Protein AF-0000000067640499 (afdb_homodimer)

Secondary structure (DSSP, 8-state):
--HHHHHHHHHHHHHHHHHHHHHHHHHHHHHHHHHHHHHHHHHHHHHHHHHHHHHHHHHHHHHHHHHHHHHHHHHHHHHHS-----SSS-----S------SS-------------HHHHHHHHHHHHHHHHHHHHHHHHHHHHHHHHHHHHHHHHHHHHHHHH-/--HHHHHHHHHHHHHHHHHHHHHHHHHHHHHHHHHHHHHHHHHHHHHHHHHHHHHHHHHHHHHHHHHHHHHHHHHHHHHHS-----SSS-----S------SS-------------HHHHHHHHHHHHHHHHHHHHHHHHHHHHHHHHHHHHHHHHHHHHHHHH-

Structure (mmCIF, N/CA/C/O backbone):
data_AF-0000000067640499-model_v1
#
loop_
_entity.id
_entity.type
_entity.pdbx_description
1 polymer 'DUF3496 domain-containing protein'
#
loop_
_atom_site.group_PDB
_atom_site.id
_atom_site.type_symbol
_atom_site.label_atom_id
_atom_site.label_alt_id
_atom_site.label_comp_id
_atom_site.label_asym_id
_atom_site.label_entity_id
_atom_site.label_seq_id
_atom_site.pdbx_PDB_ins_code
_atom_site.Cartn_x
_atom_site.Cartn_y
_atom_site.Cartn_z
_atom_site.occupancy
_atom_site.B_iso_or_equiv
_atom_site.auth_seq_id
_atom_site.auth_comp_id
_atom_site.auth_asym_id
_atom_site.auth_atom_id
_atom_site.pdbx_PDB_model_num
ATOM 1 N N . MET A 1 1 ? -11.102 55.25 35.75 1 64.81 1 MET A N 1
ATOM 2 C CA . MET A 1 1 ? -9.875 54.781 35.156 1 64.81 1 MET A CA 1
ATOM 3 C C . MET A 1 1 ? -9.43 55.688 34 1 64.81 1 MET A C 1
ATOM 5 O O . MET A 1 1 ? -10.219 56.031 33.125 1 64.81 1 MET A O 1
ATOM 9 N N . THR A 1 2 ? -8.281 56.375 34.219 1 88.12 2 THR A N 1
ATOM 10 C CA . THR A 1 2 ? -7.797 57.344 33.219 1 88.12 2 THR A CA 1
ATOM 11 C C . THR A 1 2 ? -7.684 56.688 31.844 1 88.12 2 THR A C 1
ATOM 13 O O . THR A 1 2 ? -7.668 55.469 31.719 1 88.12 2 THR A O 1
ATOM 16 N N . SER A 1 3 ? -7.996 57.5 30.969 1 90.62 3 SER A N 1
ATOM 17 C CA . SER A 1 3 ? -7.859 57.062 29.578 1 90.62 3 SER A CA 1
ATOM 18 C C . SER A 1 3 ? -6.57 56.25 29.375 1 90.62 3 SER A C 1
ATOM 20 O O . SER A 1 3 ? -6.559 55.25 28.656 1 90.62 3 SER A O 1
ATOM 22 N N . LEU A 1 4 ? -5.539 56.656 30.047 1 90.19 4 LEU A N 1
ATOM 23 C CA . LEU A 1 4 ? -4.246 56 29.969 1 90.19 4 LEU A CA 1
ATOM 24 C C . LEU A 1 4 ? -4.316 54.594 30.562 1 90.19 4 LEU A C 1
ATOM 26 O O . LEU A 1 4 ? -3.77 53.656 30 1 90.19 4 LEU A O 1
ATOM 30 N N . ASN A 1 5 ? -4.969 54.469 31.672 1 91 5 ASN A N 1
ATOM 31 C CA . ASN A 1 5 ? -5.133 53.156 32.312 1 91 5 ASN A CA 1
ATOM 32 C C . ASN A 1 5 ? -5.953 52.219 31.453 1 91 5 ASN A C 1
ATOM 34 O O . ASN A 1 5 ? -5.652 51 31.375 1 91 5 ASN A O 1
ATOM 38 N N . LYS A 1 6 ? -6.949 52.719 30.859 1 94.12 6 LYS A N 1
ATOM 39 C CA . LYS A 1 6 ? -7.77 51.906 29.953 1 94.12 6 LYS A CA 1
ATOM 40 C C . LYS A 1 6 ? -6.945 51.375 28.797 1 94.12 6 LYS A C 1
ATOM 42 O O . LYS A 1 6 ? -7.062 50.188 28.438 1 94.12 6 LYS A O 1
ATOM 47 N N . LYS A 1 7 ? -6.055 52.094 28.219 1 93.5 7 LYS A N 1
ATOM 48 C CA . LYS A 1 7 ? -5.234 51.688 27.078 1 93.5 7 LYS A CA 1
ATOM 49 C C . LYS A 1 7 ? -4.18 50.688 27.516 1 93.5 7 LYS A C 1
ATOM 51 O O . LYS A 1 7 ? -3.838 49.781 26.75 1 93.5 7 LYS A O 1
ATOM 56 N N . LYS A 1 8 ? -3.738 50.812 28.719 1 93.38 8 LYS A N 1
ATOM 57 C CA . LYS A 1 8 ? -2.791 49.844 29.266 1 93.38 8 LYS A CA 1
ATOM 58 C C . LYS A 1 8 ? -3.424 48.469 29.391 1 93.38 8 LYS A C 1
ATOM 60 O O . LYS A 1 8 ? -2.787 47.469 29.078 1 93.38 8 LYS A O 1
ATOM 65 N N . VAL A 1 9 ? -4.609 48.406 29.797 1 95.25 9 VAL A N 1
ATOM 66 C CA . VAL A 1 9 ? -5.336 47.156 29.969 1 95.25 9 VAL A CA 1
ATOM 67 C C . VAL A 1 9 ? -5.613 46.531 28.609 1 95.25 9 VAL A C 1
ATOM 69 O O . VAL A 1 9 ? -5.438 45.312 28.422 1 95.25 9 VAL A O 1
ATOM 72 N N . GLU A 1 10 ? -6.02 47.375 27.703 1 95.56 10 GLU A N 1
ATOM 73 C CA . GLU A 1 10 ? -6.285 46.906 26.344 1 95.56 10 GLU A CA 1
ATOM 74 C C . GLU A 1 10 ? -5.027 46.312 25.703 1 95.56 10 GLU A C 1
ATOM 76 O O . GLU A 1 10 ? -5.098 45.312 25 1 95.56 10 GLU A O 1
ATOM 81 N N . LEU A 1 11 ? -3.957 46.969 25.891 1 96.38 11 LEU A N 1
ATOM 82 C CA . LEU A 1 11 ? -2.684 46.5 25.359 1 96.38 11 LEU A CA 1
ATOM 83 C C . LEU A 1 11 ? -2.316 45.125 25.922 1 96.38 11 LEU A C 1
ATOM 85 O O . LEU A 1 11 ? -1.912 44.25 25.188 1 96.38 11 LEU A O 1
ATOM 89 N N . LYS A 1 12 ? -2.438 45.062 27.234 1 95.69 12 LYS A N 1
ATOM 90 C CA . LYS A 1 12 ? -2.139 43.781 27.875 1 95.69 12 LYS A CA 1
ATOM 91 C C . LYS A 1 12 ? -3.016 42.656 27.312 1 95.69 12 LYS A C 1
ATOM 93 O O . LYS A 1 12 ? -2.543 41.531 27.094 1 95.69 12 LYS A O 1
ATOM 98 N N . ASP A 1 13 ? -4.25 42.969 27.141 1 96.12 13 ASP A N 1
ATOM 99 C CA . ASP A 1 13 ? -5.191 42 26.594 1 96.12 13 ASP A CA 1
ATOM 100 C C . ASP A 1 13 ? -4.77 41.562 25.188 1 96.12 13 ASP A C 1
ATOM 102 O O . ASP A 1 13 ? -4.789 40.375 24.875 1 96.12 13 ASP A O 1
ATOM 106 N N . ALA A 1 14 ? -4.395 42.5 24.375 1 95.94 14 ALA A N 1
ATOM 107 C CA . ALA A 1 14 ? -3.973 42.219 23 1 95.94 14 ALA A CA 1
ATOM 108 C C . ALA A 1 14 ? -2.709 41.344 22.984 1 95.94 14 ALA A C 1
ATOM 110 O O . ALA A 1 14 ? -2.586 40.438 22.172 1 95.94 14 ALA A O 1
ATOM 111 N N . GLU A 1 15 ? -1.867 41.656 23.891 1 95.75 15 GLU A N 1
ATOM 112 C CA . GLU A 1 15 ? -0.614 40.906 23.984 1 95.75 15 GLU A CA 1
ATOM 113 C C . GLU A 1 15 ? -0.857 39.469 24.453 1 95.75 15 GLU A C 1
ATOM 115 O O . GLU A 1 15 ? -0.192 38.562 23.984 1 95.75 15 GLU A O 1
ATOM 120 N N . CYS A 1 16 ? -1.799 39.281 25.297 1 95.31 16 CYS A N 1
ATOM 121 C CA . CYS A 1 16 ? -2.172 37.969 25.766 1 95.31 16 CYS A CA 1
ATOM 122 C C . CYS A 1 16 ? -2.779 37.125 24.641 1 95.31 16 CYS A C 1
ATOM 124 O O . CYS A 1 16 ? -2.404 35.969 24.438 1 95.31 16 CYS A O 1
ATOM 126 N N . LYS A 1 17 ? -3.641 37.812 23.969 1 95.44 17 LYS A N 1
ATOM 127 C CA . LYS A 1 17 ? -4.258 37.125 22.828 1 95.44 17 LYS A CA 1
ATOM 128 C C . LYS A 1 17 ? -3.203 36.688 21.812 1 95.44 17 LYS A C 1
ATOM 130 O O . LYS A 1 17 ? -3.275 35.562 21.281 1 95.44 17 LYS A O 1
ATOM 135 N N . PHE A 1 18 ? -2.271 37.5 21.531 1 96 18 PHE A N 1
ATOM 136 C CA . PHE A 1 18 ? -1.186 37.188 20.609 1 96 18 PHE A CA 1
ATOM 137 C C . PHE A 1 18 ? -0.366 36.031 21.125 1 96 18 PHE A C 1
ATOM 139 O O . PHE A 1 18 ? -0.058 35.094 20.375 1 96 18 PHE A O 1
ATOM 146 N N . SER A 1 19 ? -0.03 36.062 22.328 1 95.56 19 SER A N 1
ATOM 147 C CA . SER A 1 19 ? 0.779 35 22.938 1 95.56 19 SER A CA 1
ATOM 148 C C . SER A 1 19 ? 0.069 33.656 22.859 1 95.56 19 SER A C 1
ATOM 150 O O . SER A 1 19 ? 0.694 32.625 22.562 1 95.56 19 SER A O 1
ATOM 152 N N . GLU A 1 20 ? -1.187 33.656 23.172 1 95.5 20 GLU A N 1
ATOM 153 C CA . GLU A 1 20 ? -1.991 32.438 23.094 1 95.5 20 GLU A CA 1
ATOM 154 C C . GLU A 1 20 ? -2.02 31.891 21.672 1 95.5 20 GLU A C 1
ATOM 156 O O . GLU A 1 20 ? -1.843 30.688 21.453 1 95.5 20 GLU A O 1
ATOM 161 N N . MET A 1 21 ? -2.184 32.781 20.703 1 95.12 21 MET A N 1
ATOM 162 C CA . MET A 1 21 ? -2.248 32.375 19.297 1 95.12 21 MET A CA 1
ATOM 163 C C . MET A 1 21 ? -0.9 31.828 18.828 1 95.12 21 MET A C 1
ATOM 165 O O . MET A 1 21 ? -0.844 30.859 18.078 1 95.12 21 MET A O 1
ATOM 169 N N . LYS A 1 22 ? 0.076 32.469 19.312 1 95.56 22 LYS A N 1
ATOM 170 C CA . LYS A 1 22 ? 1.428 32.031 18.953 1 95.56 22 LYS A CA 1
ATOM 171 C C . LYS A 1 22 ? 1.701 30.609 19.453 1 95.56 22 LYS A C 1
ATOM 173 O O . LYS A 1 22 ? 2.287 29.797 18.734 1 95.56 22 LYS A O 1
ATOM 178 N N . THR A 1 23 ? 1.259 30.328 20.578 1 96.31 23 THR A N 1
ATOM 179 C CA . THR A 1 23 ? 1.409 28.984 21.156 1 96.31 23 THR A CA 1
ATOM 180 C C . THR A 1 23 ? 0.599 27.969 20.359 1 96.31 23 THR A C 1
ATOM 182 O O . THR A 1 23 ? 1.105 26.906 20.016 1 96.31 23 THR A O 1
ATOM 185 N N . ALA A 1 24 ? -0.599 28.297 20.062 1 96.25 24 ALA A N 1
ATOM 186 C CA . ALA A 1 24 ? -1.459 27.406 19.266 1 96.25 24 ALA A CA 1
ATOM 187 C C . ALA A 1 24 ? -0.87 27.156 17.891 1 96.25 24 ALA A C 1
ATOM 189 O O . ALA A 1 24 ? -0.906 26.031 17.391 1 96.25 24 ALA A O 1
ATOM 190 N N . TYR A 1 25 ? -0.357 28.234 17.328 1 96.81 25 TYR A N 1
ATOM 191 C CA . TYR A 1 25 ? 0.288 28.141 16.016 1 96.81 25 TYR A CA 1
ATOM 192 C C . TYR A 1 25 ? 1.444 27.156 16.047 1 96.81 25 TYR A C 1
ATOM 194 O O . TYR A 1 25 ? 1.572 26.312 15.156 1 96.81 25 TYR A O 1
ATOM 202 N N . LYS A 1 26 ? 2.221 27.219 17.016 1 96.62 26 LYS A N 1
ATOM 203 C CA . LYS A 1 26 ? 3.369 26.328 17.156 1 96.62 26 LYS A CA 1
ATOM 204 C C . LYS A 1 26 ? 2.922 24.875 17.297 1 96.62 26 LYS A C 1
ATOM 206 O O . LYS A 1 26 ? 3.527 23.969 16.719 1 96.62 26 LYS A O 1
ATOM 211 N N . GLU A 1 27 ? 1.939 24.641 18.016 1 96.12 27 GLU A N 1
ATOM 212 C CA . GLU A 1 27 ? 1.424 23.297 18.234 1 96.12 27 GLU A CA 1
ATOM 213 C C . GLU A 1 27 ? 0.88 22.688 16.938 1 96.12 27 GLU A C 1
ATOM 215 O O . GLU A 1 27 ? 1.222 21.562 16.578 1 96.12 27 GLU A O 1
ATOM 220 N N . VAL A 1 28 ? 0.111 23.516 16.281 1 97.06 28 VAL A N 1
ATOM 221 C CA . VAL A 1 28 ? -0.505 23.031 15.047 1 97.06 28 VAL A CA 1
ATOM 222 C C . VAL A 1 28 ? 0.566 22.828 13.977 1 97.06 28 VAL A C 1
ATOM 224 O O . VAL A 1 28 ? 0.492 21.891 13.188 1 97.06 28 VAL A O 1
ATOM 227 N N . THR A 1 29 ? 1.508 23.688 13.961 1 97.44 29 THR A N 1
ATOM 228 C CA . THR A 1 29 ? 2.602 23.562 13.008 1 97.44 29 THR A CA 1
ATOM 229 C C . THR A 1 29 ? 3.395 22.281 13.25 1 97.44 29 THR A C 1
ATOM 231 O O . THR A 1 29 ? 3.785 21.609 12.305 1 97.44 29 THR A O 1
ATOM 234 N N . THR A 1 30 ? 3.57 21.984 14.492 1 97.12 30 THR A N 1
ATOM 235 C CA . THR A 1 30 ? 4.266 20.75 14.844 1 97.12 30 THR A CA 1
ATOM 236 C C . THR A 1 30 ? 3.463 19.531 14.391 1 97.12 30 THR A C 1
ATOM 238 O O . THR A 1 30 ? 4.016 18.594 13.812 1 97.12 30 THR A O 1
ATOM 241 N N . GLU A 1 31 ? 2.234 19.531 14.648 1 96.62 31 GLU A N 1
ATOM 242 C CA . GLU A 1 31 ? 1.363 18.438 14.227 1 96.62 31 GLU A CA 1
ATOM 243 C C . GLU A 1 31 ? 1.363 18.281 12.711 1 96.62 31 GLU A C 1
ATOM 245 O O . GLU A 1 31 ? 1.395 17.156 12.195 1 96.62 31 GLU A O 1
ATOM 250 N N . LEU A 1 32 ? 1.328 19.375 12.062 1 97.62 32 LEU A N 1
ATOM 251 C CA . LEU A 1 32 ? 1.376 19.359 10.602 1 97.62 32 LEU A CA 1
ATOM 252 C C . LEU A 1 32 ? 2.648 18.688 10.109 1 97.62 32 LEU A C 1
ATOM 254 O O . LEU A 1 32 ? 2.598 17.844 9.211 1 97.62 32 LEU A O 1
ATOM 258 N N . GLU A 1 33 ? 3.713 19.016 10.672 1 97.5 33 GLU A N 1
ATOM 259 C CA . GLU A 1 33 ? 4.988 18.438 10.266 1 97.5 33 GLU A CA 1
ATOM 260 C C . GLU A 1 33 ? 4.996 16.922 10.484 1 97.5 33 GLU A C 1
ATOM 262 O O . GLU A 1 33 ? 5.57 16.172 9.688 1 97.5 33 GLU A O 1
ATOM 267 N N . GLU A 1 34 ? 4.359 16.484 11.5 1 97.44 34 GLU A N 1
ATOM 268 C CA . GLU A 1 34 ? 4.273 15.047 11.773 1 97.44 34 GLU A CA 1
ATOM 269 C C . GLU A 1 34 ? 3.469 14.328 10.695 1 97.44 34 GLU A C 1
ATOM 271 O O . GLU A 1 34 ? 3.871 13.258 10.227 1 97.44 34 GLU A O 1
ATOM 276 N N . TYR A 1 35 ? 2.445 14.945 10.328 1 97.56 35 TYR A N 1
ATOM 277 C CA . TYR A 1 35 ? 1.607 14.32 9.312 1 97.56 35 TYR A CA 1
ATOM 278 C C . TYR A 1 35 ? 2.26 14.414 7.938 1 97.56 35 TYR A C 1
ATOM 280 O O . TYR A 1 35 ? 2.105 13.508 7.113 1 97.56 35 TYR A O 1
ATOM 288 N N . LYS A 1 36 ? 2.98 15.5 7.723 1 97.12 36 LYS A N 1
ATOM 289 C CA . LYS A 1 36 ? 3.754 15.594 6.484 1 97.12 36 LYS A CA 1
ATOM 290 C C . LYS A 1 36 ? 4.773 14.461 6.391 1 97.12 36 LYS A C 1
ATOM 292 O O . LYS A 1 36 ? 4.926 13.844 5.336 1 97.12 36 LYS A O 1
ATOM 297 N N . GLU A 1 37 ? 5.371 14.25 7.477 1 97.62 37 GLU A N 1
ATOM 298 C CA . GLU A 1 37 ? 6.375 13.188 7.516 1 97.62 37 GLU A CA 1
ATOM 299 C C . GLU A 1 37 ? 5.734 11.812 7.328 1 97.62 37 GLU A C 1
ATOM 301 O O . GLU A 1 37 ? 6.25 10.984 6.578 1 97.62 37 GLU A O 1
ATOM 306 N N . ALA A 1 38 ? 4.668 11.648 8 1 97.62 38 ALA A N 1
ATOM 307 C CA . ALA A 1 38 ? 3.963 10.375 7.883 1 97.62 38 ALA A CA 1
ATOM 308 C C . ALA A 1 38 ? 3.52 10.125 6.441 1 97.62 38 ALA A C 1
ATOM 310 O O . ALA A 1 38 ? 3.668 9.023 5.922 1 97.62 38 ALA A O 1
ATOM 311 N N . PHE A 1 39 ? 3.047 11.148 5.879 1 97.94 39 PHE A N 1
ATOM 312 C CA . PHE A 1 39 ? 2.562 11 4.508 1 97.94 39 PHE A CA 1
ATOM 313 C C . PHE A 1 39 ? 3.725 10.789 3.545 1 97.94 39 PHE A C 1
ATOM 315 O O . PHE A 1 39 ? 3.609 10.023 2.584 1 97.94 39 PHE A O 1
ATOM 322 N N . ALA A 1 40 ? 4.789 11.391 3.762 1 97.88 40 ALA A N 1
ATOM 323 C CA . ALA A 1 40 ? 5.98 11.18 2.945 1 97.88 40 ALA A CA 1
ATOM 324 C C . ALA A 1 40 ? 6.457 9.727 3.031 1 97.88 40 ALA A C 1
ATOM 326 O O . ALA A 1 40 ? 6.867 9.141 2.025 1 97.88 40 ALA A O 1
ATOM 327 N N . ILE A 1 41 ? 6.406 9.195 4.211 1 98 41 ILE A N 1
ATOM 328 C CA . ILE A 1 41 ? 6.773 7.797 4.414 1 98 41 ILE A CA 1
ATOM 329 C C . ILE A 1 41 ? 5.824 6.895 3.631 1 98 41 ILE A C 1
ATOM 331 O O . ILE A 1 41 ? 6.262 5.957 2.959 1 98 41 ILE A O 1
ATOM 335 N N . ALA A 1 42 ? 4.59 7.199 3.723 1 98.06 42 ALA A N 1
ATOM 336 C CA . ALA A 1 42 ? 3.578 6.434 3 1 98.06 42 ALA A CA 1
ATOM 337 C C . ALA A 1 42 ? 3.822 6.488 1.494 1 98.06 42 ALA A C 1
ATOM 339 O O . ALA A 1 42 ? 3.748 5.465 0.81 1 98.06 42 ALA A O 1
ATOM 340 N N . LEU A 1 43 ? 4.195 7.609 0.974 1 97.75 43 LEU A N 1
ATOM 341 C CA . LEU A 1 43 ? 4.43 7.781 -0.456 1 97.75 43 LEU A CA 1
ATOM 342 C C . LEU A 1 43 ? 5.672 7.012 -0.898 1 97.75 43 LEU A C 1
ATOM 344 O O . LEU A 1 43 ? 5.688 6.422 -1.979 1 97.75 43 LEU A O 1
ATOM 348 N N . LYS A 1 44 ? 6.633 7.121 -0.049 1 98.19 44 LYS A N 1
ATOM 349 C CA . LYS A 1 44 ? 7.859 6.391 -0.36 1 98.19 44 LYS A CA 1
ATOM 350 C C . LYS A 1 44 ? 7.598 4.887 -0.452 1 98.19 44 LYS A C 1
ATOM 352 O O . LYS A 1 44 ? 8.078 4.223 -1.371 1 98.19 44 LYS A O 1
ATOM 357 N N . ALA A 1 45 ? 6.918 4.387 0.525 1 98.12 45 ALA A N 1
ATOM 358 C CA . ALA A 1 45 ? 6.559 2.971 0.509 1 98.12 45 ALA A CA 1
ATOM 359 C C . ALA A 1 45 ? 5.707 2.637 -0.712 1 98.12 45 ALA A C 1
ATOM 361 O O . ALA A 1 45 ? 5.91 1.604 -1.355 1 98.12 45 ALA A O 1
ATOM 362 N N . ASN A 1 46 ? 4.762 3.465 -0.997 1 97.81 46 ASN A N 1
ATOM 363 C CA . ASN A 1 46 ? 3.902 3.299 -2.164 1 97.81 46 ASN A CA 1
ATOM 364 C C . ASN A 1 46 ? 4.715 3.252 -3.455 1 97.81 46 ASN A C 1
ATOM 366 O O . ASN A 1 46 ? 4.434 2.441 -4.344 1 97.81 46 ASN A O 1
ATOM 370 N N . ASN A 1 47 ? 5.66 4.121 -3.574 1 97.88 47 ASN A N 1
ATOM 371 C CA . ASN A 1 47 ? 6.52 4.164 -4.754 1 97.88 47 ASN A CA 1
ATOM 372 C C . ASN A 1 47 ? 7.332 2.883 -4.902 1 97.88 47 ASN A C 1
ATOM 374 O O . ASN A 1 47 ? 7.559 2.412 -6.02 1 97.88 47 ASN A O 1
ATOM 378 N N . SER A 1 48 ? 7.738 2.381 -3.809 1 98.38 48 SER A N 1
ATOM 379 C CA . SER A 1 48 ? 8.477 1.124 -3.83 1 98.38 48 SER A CA 1
ATOM 380 C C . SER A 1 48 ? 7.625 -0.014 -4.375 1 98.38 48 SER A C 1
ATOM 382 O O . SER A 1 48 ? 8.078 -0.79 -5.219 1 98.38 48 SER A O 1
ATOM 384 N N . VAL A 1 49 ? 6.457 -0.042 -3.914 1 98.38 49 VAL A N 1
ATOM 385 C CA . VAL A 1 49 ? 5.535 -1.066 -4.387 1 98.38 49 VAL A CA 1
ATOM 386 C C . VAL A 1 49 ? 5.266 -0.874 -5.879 1 98.38 49 VAL A C 1
ATOM 388 O O . VAL A 1 49 ? 5.281 -1.837 -6.648 1 98.38 49 VAL A O 1
ATOM 391 N N . SER A 1 50 ? 5.051 0.33 -6.289 1 98.12 50 SER A N 1
ATOM 392 C CA . SER A 1 50 ? 4.789 0.646 -7.688 1 98.12 50 SER A CA 1
ATOM 393 C C . SER A 1 50 ? 5.941 0.201 -8.578 1 98.12 50 SER A C 1
ATOM 395 O O . SER A 1 50 ? 5.723 -0.391 -9.641 1 98.12 50 SER A O 1
ATOM 397 N N . LYS A 1 51 ? 7.105 0.48 -8.125 1 98.19 51 LYS A N 1
ATOM 398 C CA . LYS A 1 51 ? 8.289 0.079 -8.883 1 98.19 51 LYS A CA 1
ATOM 399 C C . LYS A 1 51 ? 8.391 -1.44 -8.984 1 98.19 51 LYS A C 1
ATOM 401 O O . LYS A 1 51 ? 8.688 -1.979 -10.047 1 98.19 51 LYS A O 1
ATOM 406 N N . THR A 1 52 ? 8.117 -2.076 -7.879 1 98 52 THR A N 1
ATOM 407 C CA . THR A 1 52 ? 8.172 -3.533 -7.855 1 98 52 THR A CA 1
ATOM 408 C C . THR A 1 52 ? 7.113 -4.129 -8.781 1 98 52 THR A C 1
ATOM 410 O O . THR A 1 52 ? 7.383 -5.094 -9.5 1 98 52 THR A O 1
ATOM 413 N N . LEU A 1 53 ? 5.91 -3.586 -8.75 1 97.75 53 LEU A N 1
ATOM 414 C CA . LEU A 1 53 ? 4.84 -4.012 -9.641 1 97.75 53 LEU A CA 1
ATOM 415 C C . LEU A 1 53 ? 5.262 -3.863 -11.102 1 97.75 53 LEU A C 1
ATOM 417 O O . LEU A 1 53 ? 5.117 -4.797 -11.891 1 97.75 53 LEU A O 1
ATOM 421 N N . THR A 1 54 ? 5.824 -2.703 -11.422 1 97.25 54 THR A N 1
ATOM 422 C CA . THR A 1 54 ? 6.234 -2.408 -12.789 1 97.25 54 THR A CA 1
ATOM 423 C C . THR A 1 54 ? 7.344 -3.355 -13.242 1 97.25 54 THR A C 1
ATOM 425 O O . THR A 1 54 ? 7.277 -3.924 -14.336 1 97.25 54 THR A O 1
ATOM 428 N N . LYS A 1 55 ? 8.336 -3.545 -12.445 1 97.19 55 LYS A N 1
ATOM 429 C CA . LYS A 1 55 ? 9.453 -4.434 -12.742 1 97.19 55 LYS A CA 1
ATOM 430 C C . LYS A 1 55 ? 8.984 -5.879 -12.906 1 97.19 55 LYS A C 1
ATOM 432 O O . LYS A 1 55 ? 9.383 -6.562 -13.852 1 97.19 55 LYS A O 1
ATOM 437 N N . SER A 1 56 ? 8.18 -6.258 -11.969 1 96.5 56 SER A N 1
ATOM 438 C CA . SER A 1 56 ? 7.676 -7.625 -12.008 1 96.5 56 SER A CA 1
ATOM 439 C C . SER A 1 56 ? 6.793 -7.855 -13.234 1 96.5 56 SER A C 1
ATOM 441 O O . SER A 1 56 ? 6.855 -8.922 -13.859 1 96.5 56 SER A O 1
ATOM 443 N N . ASN A 1 57 ? 6.008 -6.953 -13.562 1 94.25 57 ASN A N 1
ATOM 444 C CA . ASN A 1 57 ? 5.16 -7.055 -14.742 1 94.25 57 ASN A CA 1
ATOM 445 C C . ASN A 1 57 ? 5.984 -7.188 -16.016 1 94.25 57 ASN A C 1
ATOM 447 O O . ASN A 1 57 ? 5.641 -7.969 -16.906 1 94.25 57 ASN A O 1
ATOM 451 N N . LYS A 1 58 ? 7.039 -6.438 -16.156 1 96.31 58 LYS A N 1
ATOM 452 C CA . LYS A 1 58 ? 7.934 -6.535 -17.297 1 96.31 58 LYS A CA 1
ATOM 453 C C . LYS A 1 58 ? 8.586 -7.914 -17.375 1 96.31 58 LYS A C 1
ATOM 455 O O . LYS A 1 58 ? 8.664 -8.516 -18.453 1 96.31 58 LYS A O 1
ATOM 460 N N . LYS A 1 59 ? 9.016 -8.328 -16.234 1 96.12 59 LYS A N 1
ATOM 461 C CA . LYS A 1 59 ? 9.656 -9.641 -16.172 1 96.12 59 LYS A CA 1
ATOM 462 C C . LYS A 1 59 ? 8.664 -10.742 -16.531 1 96.12 59 LYS A C 1
ATOM 464 O O . LYS A 1 59 ? 9.008 -11.68 -17.25 1 96.12 59 LYS A O 1
ATOM 469 N N . ILE A 1 60 ? 7.488 -10.664 -16.078 1 95.75 60 ILE A N 1
ATOM 470 C CA . ILE A 1 60 ? 6.449 -11.648 -16.344 1 95.75 60 ILE A CA 1
ATOM 471 C C . ILE A 1 60 ? 6.125 -11.664 -17.844 1 95.75 60 ILE A C 1
ATOM 473 O O . ILE A 1 60 ? 5.926 -12.734 -18.422 1 95.75 60 ILE A O 1
ATOM 477 N N . ALA A 1 61 ? 6.066 -10.523 -18.469 1 95.12 61 ALA A N 1
ATOM 478 C CA . ALA A 1 61 ? 5.84 -10.438 -19.906 1 95.12 61 ALA A CA 1
ATOM 479 C C . ALA A 1 61 ? 6.941 -11.156 -20.688 1 95.12 61 ALA A C 1
ATOM 481 O O . ALA A 1 61 ? 6.664 -11.891 -21.625 1 95.12 61 ALA A O 1
ATOM 482 N N . MET A 1 62 ? 8.18 -10.938 -20.234 1 95.56 62 MET A N 1
ATOM 483 C CA . MET A 1 62 ? 9.312 -11.609 -20.859 1 95.56 62 MET A CA 1
ATOM 484 C C . MET A 1 62 ? 9.211 -13.117 -20.688 1 95.56 62 MET A C 1
ATOM 486 O O . MET A 1 62 ? 9.445 -13.875 -21.641 1 95.56 62 MET A O 1
ATOM 490 N N . ILE A 1 63 ? 8.875 -13.523 -19.547 1 94.75 63 ILE A N 1
ATOM 491 C CA . ILE A 1 63 ? 8.734 -14.945 -19.234 1 94.75 63 ILE A CA 1
ATOM 492 C C . ILE A 1 63 ? 7.648 -15.562 -20.125 1 94.75 63 ILE A C 1
ATOM 494 O O . ILE A 1 63 ? 7.836 -16.641 -20.688 1 94.75 63 ILE A O 1
ATOM 498 N N . ASN A 1 64 ? 6.57 -14.883 -20.203 1 92.38 64 ASN A N 1
ATOM 499 C CA . ASN A 1 64 ? 5.465 -15.375 -21.016 1 92.38 64 ASN A CA 1
ATOM 500 C C . ASN A 1 64 ? 5.859 -15.508 -22.484 1 92.38 64 ASN A C 1
ATOM 502 O O . ASN A 1 64 ? 5.465 -16.453 -23.156 1 92.38 64 ASN A O 1
ATOM 506 N N . THR A 1 65 ? 6.57 -14.633 -22.984 1 95.38 65 THR A N 1
ATOM 507 C CA . THR A 1 65 ? 7.066 -14.695 -24.359 1 95.38 65 THR A CA 1
ATOM 508 C C . THR A 1 65 ? 7.969 -15.914 -24.547 1 95.38 65 THR A C 1
ATOM 510 O O . THR A 1 65 ? 7.844 -16.641 -25.531 1 95.38 65 THR A O 1
ATOM 513 N N . LYS A 1 66 ? 8.844 -16.125 -23.594 1 92.75 66 LYS A N 1
ATOM 514 C CA . LYS A 1 66 ? 9.766 -17.25 -23.672 1 92.75 66 LYS A CA 1
ATOM 515 C C . LYS A 1 66 ? 9.016 -18.578 -23.578 1 92.75 66 LYS A C 1
ATOM 517 O O . LYS A 1 66 ? 9.359 -19.547 -24.25 1 92.75 66 LYS A O 1
ATOM 522 N N . LEU A 1 67 ? 8.047 -18.578 -22.703 1 92.19 67 LEU A N 1
ATOM 523 C CA . LEU A 1 67 ? 7.23 -19.781 -22.578 1 92.19 67 LEU A CA 1
ATOM 524 C C . LEU A 1 67 ? 6.504 -20.094 -23.875 1 92.19 67 LEU A C 1
ATOM 526 O O . LEU A 1 67 ? 6.422 -21.25 -24.297 1 92.19 67 LEU A O 1
ATOM 530 N N . LEU A 1 68 ? 5.988 -19.141 -24.578 1 91.94 68 LEU A N 1
ATOM 531 C CA . LEU A 1 68 ? 5.32 -19.297 -25.859 1 91.94 68 LEU A CA 1
ATOM 532 C C . LEU A 1 68 ? 6.289 -19.797 -26.922 1 91.94 68 LEU A C 1
ATOM 534 O O . LEU A 1 68 ? 5.945 -20.688 -27.703 1 91.94 68 LEU A O 1
ATOM 538 N N . MET A 1 69 ? 7.473 -19.312 -26.906 1 90.38 69 MET A N 1
ATOM 539 C CA . MET A 1 69 ? 8.492 -19.719 -27.859 1 90.38 69 MET A CA 1
ATOM 540 C C . MET A 1 69 ? 8.875 -21.188 -27.656 1 90.38 69 MET A C 1
ATOM 542 O O . MET A 1 69 ? 9.031 -21.938 -28.609 1 90.38 69 MET A O 1
ATOM 546 N N . GLU A 1 70 ? 9.023 -21.531 -26.375 1 86.75 70 GLU A N 1
ATOM 547 C CA . GLU A 1 70 ? 9.352 -22.922 -26.047 1 86.75 70 GLU A CA 1
ATOM 548 C C . GLU A 1 70 ? 8.258 -23.875 -26.5 1 86.75 70 GLU A C 1
ATOM 550 O O . GLU A 1 70 ? 8.539 -24.953 -27.016 1 86.75 70 GLU A O 1
ATOM 555 N N . ASN A 1 71 ? 7.062 -23.516 -26.297 1 85.75 71 ASN A N 1
ATOM 556 C CA . ASN A 1 71 ? 5.93 -24.344 -26.719 1 85.75 71 ASN A CA 1
ATOM 557 C C . ASN A 1 71 ? 5.871 -24.469 -28.234 1 85.75 71 ASN A C 1
ATOM 559 O O . ASN A 1 71 ? 5.582 -25.547 -28.766 1 85.75 71 ASN A O 1
ATOM 563 N N . GLU A 1 72 ? 6.102 -23.453 -28.938 1 86.5 72 GLU A N 1
ATOM 564 C CA . GLU A 1 72 ? 6.117 -23.484 -30.406 1 86.5 72 GLU A CA 1
ATOM 565 C C . GLU A 1 72 ? 7.227 -24.375 -30.922 1 86.5 72 GLU A C 1
ATOM 567 O O . GLU A 1 72 ? 7.047 -25.078 -31.922 1 86.5 72 GLU A O 1
ATOM 572 N N . GLN A 1 73 ? 8.305 -24.391 -30.344 1 84.38 73 GLN A N 1
ATOM 573 C CA . GLN A 1 73 ? 9.422 -25.234 -30.75 1 84.38 73 GLN A CA 1
ATOM 574 C C . GLN A 1 73 ? 9.102 -26.703 -30.562 1 84.38 73 GLN A C 1
ATOM 576 O O . GLN A 1 73 ? 9.438 -27.531 -31.422 1 84.38 73 GLN A O 1
ATOM 581 N N . VAL A 1 74 ? 8.492 -26.938 -29.344 1 79.25 74 VAL A N 1
ATOM 582 C CA . VAL A 1 74 ? 8.094 -28.312 -29.078 1 79.25 74 VAL A CA 1
ATOM 583 C C . VAL A 1 74 ? 7.098 -28.766 -30.141 1 79.25 74 VAL A C 1
ATOM 585 O O . VAL A 1 74 ? 7.207 -29.875 -30.672 1 79.25 74 VAL A O 1
ATOM 588 N N . LYS A 1 75 ? 6.145 -27.953 -30.484 1 82.44 75 LYS A N 1
ATOM 589 C CA . LYS A 1 75 ? 5.168 -28.266 -31.516 1 82.44 75 LYS A CA 1
ATOM 590 C C . LYS A 1 75 ? 5.848 -28.5 -32.875 1 82.44 75 LYS A C 1
ATOM 592 O O . LYS A 1 75 ? 5.516 -29.438 -33.594 1 82.44 75 LYS A O 1
ATOM 597 N N . TYR A 1 76 ? 6.688 -27.656 -33.219 1 80.5 76 TYR A N 1
ATOM 598 C CA . TYR A 1 76 ? 7.422 -27.766 -34.469 1 80.5 76 TYR A CA 1
ATOM 599 C C . TYR A 1 76 ? 8.18 -29.078 -34.531 1 80.5 76 TYR A C 1
ATOM 601 O O . TYR A 1 76 ? 8.117 -29.781 -35.562 1 80.5 76 TYR A O 1
ATOM 609 N N . PHE A 1 77 ? 8.789 -29.422 -33.406 1 80.31 77 PHE A N 1
ATOM 610 C CA . PHE A 1 77 ? 9.555 -30.672 -33.375 1 80.31 77 PHE A CA 1
ATOM 611 C C . PHE A 1 77 ? 8.641 -31.875 -33.562 1 80.31 77 PHE A C 1
ATOM 613 O O . PHE A 1 77 ? 8.961 -32.781 -34.312 1 80.31 77 PHE A O 1
ATOM 620 N N . LEU A 1 78 ? 7.543 -31.906 -32.844 1 76.94 78 LEU A N 1
ATOM 621 C CA . LEU A 1 78 ? 6.602 -33.031 -32.938 1 76.94 78 LEU A CA 1
ATOM 622 C C . LEU A 1 78 ? 6.047 -33.156 -34.375 1 76.94 78 LEU A C 1
ATOM 624 O O . LEU A 1 78 ? 5.816 -34.25 -34.844 1 76.94 78 LEU A O 1
ATOM 628 N N . SER A 1 79 ? 5.891 -32.094 -35.031 1 82.94 79 SER A N 1
ATOM 629 C CA . SER A 1 79 ? 5.344 -32.125 -36.375 1 82.94 79 SER A CA 1
ATOM 630 C C . SER A 1 79 ? 6.371 -32.656 -37.375 1 82.94 79 SER A C 1
ATOM 632 O O . SER A 1 79 ? 6.012 -33.125 -38.469 1 82.94 79 SER A O 1
ATOM 634 N N . THR A 1 80 ? 7.66 -32.625 -3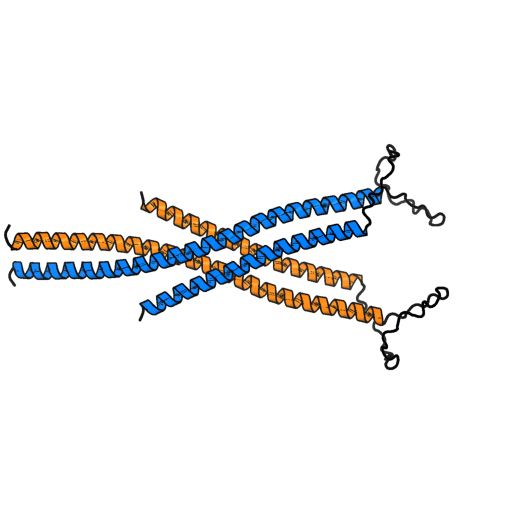7.094 1 76.38 80 THR A N 1
ATOM 635 C CA . THR A 1 80 ? 8.727 -33.062 -38 1 76.38 80 THR A CA 1
ATOM 636 C C . THR A 1 80 ? 9.07 -34.531 -37.75 1 76.38 80 THR A C 1
ATOM 638 O O . THR A 1 80 ? 9.852 -35.125 -38.5 1 76.38 80 THR A O 1
ATOM 641 N N . LEU A 1 81 ? 8.5 -35.156 -36.562 1 64.31 81 LEU A N 1
ATOM 642 C CA . LEU A 1 81 ? 8.742 -36.562 -36.281 1 64.31 81 LEU A CA 1
ATOM 643 C C . LEU A 1 81 ? 8.117 -37.438 -37.344 1 64.31 81 LEU A C 1
ATOM 645 O O . LEU A 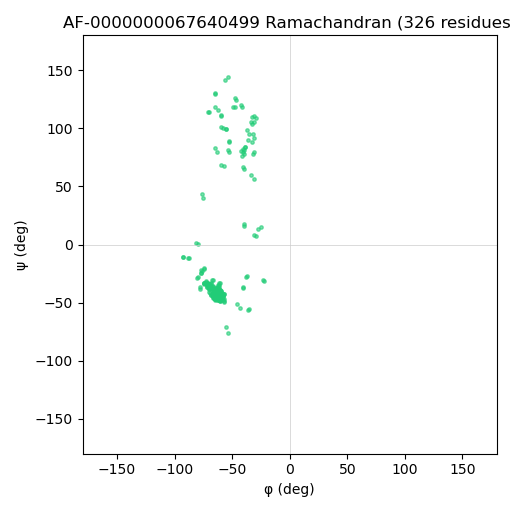1 81 ? 6.988 -37.188 -37.781 1 64.31 81 LEU A O 1
ATOM 649 N N . PRO A 1 82 ? 8.945 -38.375 -37.875 1 61.47 82 PRO A N 1
ATOM 650 C CA . PRO A 1 82 ? 8.406 -39.281 -38.875 1 61.47 82 PRO A CA 1
ATOM 651 C C . PRO A 1 82 ? 7.23 -40.125 -38.375 1 61.47 82 PRO A C 1
ATOM 653 O O . PRO A 1 82 ? 7.203 -40.5 -37.188 1 61.47 82 PRO A O 1
ATOM 656 N N . ILE A 1 83 ? 6.039 -39.969 -38.781 1 56.88 83 ILE A N 1
ATOM 657 C CA . ILE A 1 83 ? 4.906 -40.844 -38.5 1 56.88 83 ILE A CA 1
ATOM 658 C C . ILE A 1 83 ? 5.348 -42.312 -38.531 1 56.88 83 ILE A C 1
ATOM 660 O O . ILE A 1 83 ? 5.766 -42.781 -39.594 1 56.88 83 ILE A O 1
ATOM 664 N N . ARG A 1 84 ? 5.914 -42.875 -37.406 1 56.25 84 ARG A N 1
ATOM 665 C CA . ARG A 1 84 ? 6.242 -44.312 -37.406 1 56.25 84 ARG A CA 1
ATOM 666 C C . ARG A 1 84 ? 5.031 -45.156 -37.812 1 56.25 84 ARG A C 1
ATOM 668 O O . ARG A 1 84 ? 3.982 -45.062 -37.156 1 56.25 84 ARG A O 1
ATOM 675 N N . ARG A 1 85 ? 4.781 -45.438 -38.938 1 54.38 85 ARG A N 1
ATOM 676 C CA . ARG A 1 85 ? 3.82 -46.406 -39.5 1 54.38 85 ARG A CA 1
ATOM 677 C C . ARG A 1 85 ? 4.016 -47.781 -38.875 1 54.38 85 ARG A C 1
ATOM 679 O O . ARG A 1 85 ? 5.094 -48.375 -38.969 1 54.38 85 ARG A O 1
ATOM 686 N N . ASP A 1 86 ? 3.496 -48.031 -37.656 1 51.62 86 ASP A N 1
ATOM 687 C CA . ASP A 1 86 ? 3.447 -49.438 -37.312 1 51.62 86 ASP A CA 1
ATOM 688 C C . ASP A 1 86 ? 2.854 -50.25 -38.469 1 51.62 86 ASP A C 1
ATOM 690 O O . ASP A 1 86 ? 1.905 -49.844 -39.125 1 51.62 86 ASP A O 1
ATOM 694 N N . PRO A 1 87 ? 3.533 -51.312 -38.969 1 52.66 87 PRO A N 1
ATOM 695 C CA . PRO A 1 87 ? 2.957 -52.125 -40.031 1 52.66 87 PRO A CA 1
ATOM 696 C C . PRO A 1 87 ? 1.492 -52.5 -39.781 1 52.66 87 PRO A C 1
ATOM 698 O O . PRO A 1 87 ? 0.72 -52.656 -40.719 1 52.66 87 PRO A O 1
ATOM 701 N N . GLU A 1 88 ? 1.129 -53.062 -38.562 1 50.75 88 GLU A N 1
ATOM 702 C CA . GLU A 1 88 ? -0.16 -53.75 -38.406 1 50.75 88 GLU A CA 1
ATOM 703 C C . GLU A 1 88 ? -1.28 -52.719 -38.188 1 50.75 88 GLU A C 1
ATOM 705 O O . GLU A 1 88 ? -2.424 -53.094 -37.938 1 50.75 88 GLU A O 1
ATOM 710 N N . SER A 1 89 ? -0.999 -51.594 -37.625 1 49.69 89 SER A N 1
ATOM 711 C CA . SER A 1 89 ? -2.16 -50.812 -37.219 1 49.69 89 SER A CA 1
ATOM 712 C C . SER A 1 89 ? -2.891 -50.25 -38.438 1 49.69 89 SER A C 1
ATOM 714 O O . SER A 1 89 ? -2.262 -49.719 -39.344 1 49.69 89 SER A O 1
ATOM 716 N N . PRO A 1 90 ? -4.129 -50.688 -38.719 1 45.84 90 PRO A N 1
ATOM 717 C CA . PRO A 1 90 ? -4.906 -50.156 -39.812 1 45.84 90 PRO A CA 1
ATOM 718 C C . PRO A 1 90 ? -4.801 -48.625 -39.938 1 45.84 90 PRO A C 1
ATOM 720 O O . PRO A 1 90 ? -4.52 -47.969 -38.938 1 45.84 90 PRO A O 1
ATOM 723 N N . CYS A 1 91 ? -4.305 -48.094 -41 1 43.25 91 CYS A N 1
ATOM 724 C CA . CYS A 1 91 ? -4.262 -46.719 -41.469 1 43.25 91 CYS A CA 1
ATOM 725 C C . CYS A 1 91 ? -5.516 -45.938 -41.062 1 43.25 91 CYS A C 1
ATOM 727 O O . CYS A 1 91 ? -6.617 -46.25 -41.531 1 43.25 91 CYS A O 1
ATOM 729 N N . VAL A 1 92 ? -5.809 -45.812 -39.75 1 40.66 92 VAL A N 1
ATOM 730 C CA . VAL A 1 92 ? -6.902 -44.875 -39.562 1 40.66 92 VAL A CA 1
ATOM 731 C C . VAL A 1 92 ? -6.719 -43.688 -40.531 1 40.66 92 VAL A C 1
ATOM 733 O O . VAL A 1 92 ? -5.73 -42.969 -40.438 1 40.66 92 VAL A O 1
ATOM 736 N N . GLU A 1 93 ? -7.039 -43.844 -41.781 1 38.84 93 GLU A N 1
ATOM 737 C CA . GLU A 1 93 ? -7.121 -42.969 -42.938 1 38.84 93 GLU 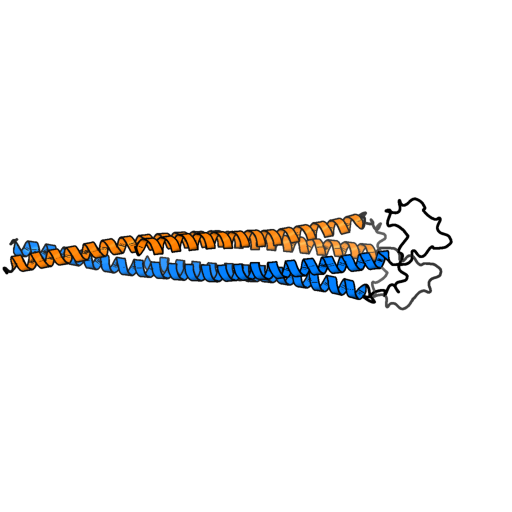A CA 1
ATOM 738 C C . GLU A 1 93 ? -7.621 -41.594 -42.562 1 38.84 93 GLU A C 1
ATOM 740 O O . GLU A 1 93 ? -7.152 -40.562 -43.125 1 38.84 93 GLU A O 1
ATOM 745 N N . ASN A 1 94 ? -8.805 -41.594 -41.938 1 36.28 94 ASN A N 1
ATOM 746 C CA . ASN A 1 94 ? -9.625 -40.406 -42.188 1 36.28 94 ASN A CA 1
ATOM 747 C C . ASN A 1 94 ? -9.18 -39.219 -41.344 1 36.28 94 ASN A C 1
ATOM 749 O O . ASN A 1 94 ? -10.016 -38.469 -40.844 1 36.28 94 ASN A O 1
ATOM 753 N N . LEU A 1 95 ? -8.188 -39.312 -40.531 1 38.31 95 LEU A N 1
ATOM 754 C CA . LEU A 1 95 ? -8.086 -38 -39.875 1 38.31 95 LEU A CA 1
ATOM 755 C C . LEU A 1 95 ? -7.879 -36.875 -40.906 1 38.31 95 LEU A C 1
ATOM 757 O O . LEU A 1 95 ? -7.039 -37 -41.812 1 38.31 95 LEU A O 1
ATOM 761 N N . PRO A 1 96 ? -8.883 -36.094 -41.312 1 38.25 96 PRO A N 1
ATOM 762 C CA . PRO A 1 96 ? -8.719 -34.969 -42.219 1 38.25 96 PRO A CA 1
ATOM 763 C C . PRO A 1 96 ? -7.367 -34.281 -42.062 1 38.25 96 PRO A C 1
ATOM 765 O O . PRO A 1 96 ? -6.98 -33.938 -40.938 1 38.25 96 PRO A O 1
ATOM 768 N N . CYS A 1 97 ? -6.355 -34.656 -42.906 1 37.03 97 CYS A N 1
ATOM 769 C CA . CYS A 1 97 ? -5.078 -33.969 -43.125 1 37.03 97 CYS A CA 1
ATOM 770 C C . CYS A 1 97 ? -5.254 -32.469 -43.219 1 37.03 97 CYS A C 1
ATOM 772 O O . CYS A 1 97 ? -6.062 -31.969 -44 1 37.03 97 CYS A O 1
ATOM 774 N N . ILE A 1 98 ? -5.375 -31.75 -42.188 1 35.53 98 ILE A N 1
ATOM 775 C CA . ILE A 1 98 ? -5.109 -30.344 -42.438 1 35.53 98 ILE A CA 1
ATOM 776 C C . ILE A 1 98 ? -4.102 -30.203 -43.594 1 35.53 98 ILE A C 1
ATOM 778 O O . ILE A 1 98 ? -3.104 -30.922 -43.625 1 35.53 98 ILE A O 1
ATOM 782 N N . GLY A 1 99 ? -4.52 -29.734 -44.812 1 36.09 99 GLY A N 1
ATOM 783 C CA . GLY A 1 99 ? -3.961 -29.391 -46.094 1 36.09 99 GLY A CA 1
ATOM 784 C C . GLY A 1 99 ? -2.518 -28.938 -46.031 1 36.09 99 GLY A C 1
ATOM 785 O O . GLY A 1 99 ? -2.199 -27.812 -46.438 1 36.09 99 GLY A O 1
ATOM 786 N N . LEU A 1 100 ? -1.779 -29.094 -45 1 35.44 100 LEU A N 1
ATOM 787 C CA . LEU A 1 100 ? -0.41 -28.656 -45.25 1 35.44 100 LEU A CA 1
ATOM 788 C C . LEU A 1 100 ? 0.164 -29.391 -46.469 1 35.44 100 LEU A C 1
ATOM 790 O O . LEU A 1 100 ? -0.003 -30.609 -46.594 1 35.44 100 LEU A O 1
ATOM 794 N N . ASN A 1 101 ? 0.149 -28.672 -47.688 1 36.78 101 ASN A N 1
ATOM 795 C CA . ASN A 1 101 ? 0.75 -29.047 -48.969 1 36.78 101 ASN A CA 1
ATOM 796 C C . ASN A 1 101 ? 2.031 -29.844 -48.781 1 36.78 101 ASN A C 1
ATOM 798 O O . ASN A 1 101 ? 2.877 -29.484 -47.938 1 36.78 101 ASN A O 1
ATOM 802 N N . ARG A 1 102 ? 2 -31.125 -48.969 1 40 102 ARG A N 1
ATOM 803 C CA . ARG A 1 102 ? 3.025 -32.156 -49.031 1 40 102 ARG A CA 1
ATOM 804 C C . ARG A 1 102 ? 4.277 -31.656 -49.719 1 40 102 ARG A C 1
ATOM 806 O O . ARG A 1 102 ? 5.266 -32.375 -49.844 1 40 102 ARG A O 1
ATOM 813 N N . LYS A 1 103 ? 4.094 -30.688 -50.594 1 40.22 103 LYS A N 1
ATOM 814 C CA . LYS A 1 103 ? 5.184 -30.516 -51.531 1 40.22 103 LYS A CA 1
ATOM 815 C C . LYS A 1 103 ? 6.52 -30.344 -50.844 1 40.22 103 LYS A C 1
ATOM 817 O O . LYS A 1 103 ? 7.523 -30.938 -51.219 1 40.22 103 LYS A O 1
ATOM 822 N N . TYR A 1 104 ? 6.805 -29.078 -50.25 1 34.47 104 TYR A N 1
ATOM 823 C CA . TYR A 1 104 ? 8.172 -28.656 -50 1 34.47 104 TYR A CA 1
ATOM 824 C C . TYR A 1 104 ? 8.758 -29.359 -48.781 1 34.47 104 TYR A C 1
ATOM 826 O O . TYR A 1 104 ? 8.617 -28.891 -47.656 1 34.47 104 TYR A O 1
ATOM 834 N N . ILE A 1 105 ? 8.523 -30.656 -48.656 1 37.25 105 ILE A N 1
ATOM 835 C CA . ILE A 1 105 ? 9.219 -31.312 -47.562 1 37.25 105 ILE A CA 1
ATOM 836 C C . ILE A 1 105 ? 10.727 -31.109 -47.688 1 37.25 105 ILE A C 1
ATOM 838 O O . ILE A 1 105 ? 11.352 -31.672 -48.594 1 37.25 105 ILE A O 1
ATOM 842 N N . PRO A 1 106 ? 11.297 -29.859 -47.531 1 38 106 PRO A N 1
ATOM 843 C CA . PRO A 1 106 ? 12.758 -29.828 -47.625 1 38 106 PRO A CA 1
ATOM 844 C C . PRO A 1 106 ? 13.43 -30.922 -46.781 1 38 106 PRO A C 1
ATOM 846 O O . PRO A 1 106 ? 12.875 -31.359 -45.781 1 38 106 PRO A O 1
ATOM 849 N N . GLN A 1 107 ? 14.164 -31.844 -47.375 1 41.31 107 GLN A N 1
ATOM 850 C CA . GLN A 1 107 ? 15.148 -32.781 -46.844 1 41.31 107 GLN A CA 1
ATOM 851 C C . GLN A 1 107 ? 16 -32.125 -45.781 1 41.31 107 GLN A C 1
ATOM 853 O O . GLN A 1 107 ? 17.156 -31.766 -46 1 41.31 107 GLN A O 1
ATOM 858 N N . MET A 1 108 ? 15.547 -31.031 -45.25 1 38.16 108 MET A N 1
ATOM 859 C CA . MET A 1 108 ? 16.516 -30.547 -44.281 1 38.16 108 MET A CA 1
ATOM 860 C C . MET A 1 108 ? 16.656 -31.531 -43.125 1 38.16 108 MET A C 1
ATOM 862 O O . MET A 1 108 ? 15.672 -32.125 -42.688 1 38.16 108 MET A O 1
ATOM 866 N N . PRO A 1 109 ? 17.891 -32.125 -42.906 1 42.56 109 PRO A N 1
ATOM 867 C CA . PRO A 1 109 ? 18.125 -32.906 -41.688 1 42.56 109 PRO A CA 1
ATOM 868 C C . PRO A 1 109 ? 17.406 -32.312 -40.469 1 42.56 109 PRO A C 1
ATOM 870 O O . PRO A 1 109 ? 17.469 -31.109 -40.219 1 42.56 109 PRO A O 1
ATOM 873 N N . VAL A 1 110 ? 16.266 -32.719 -40.281 1 42.84 110 VAL A N 1
ATOM 874 C CA . VAL A 1 110 ? 15.547 -32.344 -39.094 1 42.84 110 VAL A CA 1
ATOM 875 C C . VAL A 1 110 ? 16.5 -32.344 -37.875 1 42.84 110 VAL A C 1
ATOM 877 O O . VAL A 1 110 ? 16.984 -33.406 -37.469 1 42.84 110 VAL A O 1
ATOM 880 N N . ARG A 1 111 ? 17.406 -31.516 -37.875 1 39.25 111 ARG A N 1
ATOM 881 C CA . ARG A 1 111 ? 18.109 -31.422 -36.594 1 39.25 111 ARG A CA 1
ATOM 882 C C . ARG A 1 111 ? 17.141 -31.5 -35.406 1 39.25 111 ARG A C 1
ATOM 884 O O . ARG A 1 111 ? 16.203 -30.703 -35.312 1 39.25 111 ARG A O 1
ATOM 891 N N . ILE A 1 112 ? 16.703 -32.656 -35.031 1 42.12 112 ILE A N 1
ATOM 892 C CA . ILE A 1 112 ? 16.062 -32.906 -33.719 1 42.12 112 ILE A CA 1
ATOM 893 C C . ILE A 1 112 ? 16.672 -31.953 -32.688 1 42.12 112 ILE A C 1
ATOM 895 O O . ILE A 1 112 ? 17.875 -31.984 -32.438 1 42.12 112 ILE A O 1
ATOM 899 N N . PRO A 1 113 ? 16.281 -30.75 -32.625 1 46.22 113 PRO A N 1
ATOM 900 C CA . PRO A 1 113 ? 16.938 -30.109 -31.469 1 46.22 113 PRO A CA 1
ATOM 901 C C . PRO A 1 113 ? 17.094 -31.047 -30.281 1 46.22 113 PRO A C 1
ATOM 903 O O . PRO A 1 113 ? 16.219 -31.859 -30.016 1 46.22 113 PRO A O 1
ATOM 906 N N . THR A 1 114 ? 18.219 -31.625 -30.109 1 43.84 114 THR A N 1
ATOM 907 C CA . THR A 1 114 ? 18.609 -32.344 -28.891 1 43.84 114 THR A CA 1
ATOM 908 C C . THR A 1 114 ? 17.938 -31.703 -27.672 1 43.84 114 THR A C 1
ATOM 910 O O . THR A 1 114 ? 18.578 -31 -26.891 1 43.84 114 THR A O 1
ATOM 913 N N . SER A 1 115 ? 17 -30.75 -27.828 1 50.5 115 SER A N 1
ATOM 914 C CA . SER A 1 115 ? 16.484 -30.453 -26.5 1 50.5 115 SER A CA 1
ATOM 915 C C . SER A 1 115 ? 15.773 -31.656 -25.906 1 50.5 115 SER A C 1
ATOM 917 O O . SER A 1 115 ? 14.773 -32.125 -26.453 1 50.5 115 SER A O 1
ATOM 919 N N . ASN A 1 116 ? 16.406 -32.594 -25.312 1 54.88 116 ASN A N 1
ATOM 920 C CA . ASN A 1 116 ? 15.859 -33.656 -24.5 1 54.88 116 ASN A CA 1
ATOM 921 C C . ASN A 1 116 ? 14.617 -33.219 -23.734 1 54.88 116 ASN A C 1
ATOM 923 O O . ASN A 1 116 ? 14.617 -32.156 -23.125 1 54.88 116 ASN A O 1
ATOM 927 N N . PRO A 1 117 ? 13.414 -33.719 -24.109 1 58.88 117 PRO A N 1
ATOM 928 C CA . PRO A 1 117 ? 12.219 -33.438 -23.312 1 58.88 117 PRO A CA 1
ATOM 929 C C . PRO A 1 117 ? 12.547 -33.062 -21.875 1 58.88 117 PRO A C 1
ATOM 931 O O . PRO A 1 117 ? 11.859 -32.219 -21.281 1 58.88 117 PRO A O 1
ATOM 934 N N . GLN A 1 118 ? 13.602 -33.625 -21.438 1 61.69 118 GLN A N 1
ATOM 935 C CA . GLN A 1 118 ? 14.016 -33.312 -20.078 1 61.69 118 GLN A CA 1
ATOM 936 C C . GLN A 1 118 ? 14.469 -31.859 -19.953 1 61.69 118 GLN A C 1
ATOM 938 O O . GLN A 1 118 ? 14.188 -31.203 -18.953 1 61.69 118 GLN A O 1
ATOM 943 N N . THR A 1 119 ? 15.008 -31.422 -21.125 1 69.38 119 THR A N 1
ATOM 944 C CA . THR A 1 119 ? 15.516 -30.047 -21.109 1 69.38 119 THR A CA 1
ATOM 945 C C . THR A 1 119 ? 14.367 -29.047 -21.219 1 69.38 119 THR A C 1
ATOM 947 O O . THR A 1 119 ? 14.367 -28.031 -20.516 1 69.38 119 THR A O 1
ATOM 950 N N . SER A 1 120 ? 13.305 -29.406 -22.047 1 74.12 120 SER A N 1
ATOM 951 C CA . SER A 1 120 ? 12.156 -28.516 -22.203 1 74.12 120 SER A CA 1
ATOM 952 C C . SER A 1 120 ? 11.359 -28.391 -20.922 1 74.12 120 SER A C 1
ATOM 954 O O . SER A 1 120 ? 10.945 -27.281 -20.547 1 74.12 120 SER A O 1
ATOM 956 N N . ASN A 1 121 ? 11.305 -29.5 -20.266 1 77.81 121 ASN A N 1
ATOM 957 C CA . ASN A 1 121 ? 10.586 -29.484 -19 1 77.81 121 ASN A CA 1
ATOM 958 C C . ASN A 1 121 ? 11.344 -28.688 -17.938 1 77.81 121 ASN A C 1
ATOM 960 O O . ASN A 1 121 ? 10.734 -27.984 -17.141 1 77.81 121 ASN A O 1
ATOM 964 N N . ASN A 1 122 ? 12.547 -28.875 -18.062 1 82.38 122 ASN A N 1
ATOM 965 C CA . ASN A 1 122 ? 13.391 -28.125 -17.141 1 82.38 122 ASN A CA 1
ATOM 966 C C . ASN A 1 122 ? 13.297 -26.625 -17.391 1 82.38 122 ASN A C 1
ATOM 968 O O . ASN A 1 122 ? 13.242 -25.828 -16.453 1 82.38 122 ASN A O 1
ATOM 972 N N . CYS A 1 123 ? 13.305 -26.359 -18.719 1 82.75 123 CYS A N 1
ATOM 973 C CA . CYS A 1 123 ? 13.18 -24.953 -19.078 1 82.75 123 CYS A CA 1
ATOM 974 C C . CYS A 1 123 ? 11.844 -24.391 -18.609 1 82.75 123 CYS A C 1
ATOM 976 O O . CYS A 1 123 ? 11.797 -23.312 -18.016 1 82.75 123 CYS A O 1
ATOM 978 N N . LYS A 1 124 ? 10.805 -25.078 -18.875 1 85 124 LYS A N 1
ATOM 979 C CA . LYS A 1 124 ? 9.477 -24.625 -18.469 1 85 124 LYS A CA 1
ATOM 980 C C . LYS A 1 124 ? 9.391 -24.5 -16.938 1 85 124 LYS A C 1
ATOM 982 O O . LYS A 1 124 ? 8.805 -23.547 -16.422 1 85 124 LYS A O 1
ATOM 987 N N . ASN A 1 125 ? 9.953 -25.422 -16.281 1 88.06 125 ASN A N 1
ATOM 988 C CA . ASN A 1 125 ? 9.961 -25.359 -14.82 1 88.06 125 ASN A CA 1
ATOM 989 C C . ASN A 1 125 ? 10.703 -24.125 -14.312 1 88.06 125 ASN A C 1
ATOM 991 O O . ASN A 1 125 ? 10.242 -23.469 -13.383 1 88.06 125 ASN A O 1
ATOM 995 N N . TYR A 1 126 ? 11.781 -23.953 -14.898 1 91.31 126 TYR A N 1
ATOM 996 C CA . TYR A 1 126 ? 12.562 -22.766 -14.531 1 91.31 126 TYR A CA 1
ATOM 997 C C . TYR A 1 126 ? 11.758 -21.5 -14.734 1 91.31 126 TYR A C 1
ATOM 999 O O . TYR A 1 126 ? 11.734 -20.625 -13.867 1 91.31 126 TYR A O 1
ATOM 1007 N N . LEU A 1 127 ? 11.125 -21.266 -15.828 1 91.62 127 LEU A N 1
ATOM 1008 C CA . LEU A 1 127 ? 10.344 -20.078 -16.156 1 91.62 127 LEU A CA 1
ATOM 1009 C C . LEU A 1 127 ? 9.164 -19.922 -15.195 1 91.62 127 LEU A C 1
ATOM 1011 O O . LEU A 1 127 ? 8.836 -18.812 -14.773 1 91.62 127 LEU A O 1
ATOM 1015 N N . THR A 1 128 ? 8.57 -21.031 -14.867 1 90.88 128 THR A N 1
ATOM 1016 C CA . THR A 1 128 ? 7.477 -21 -13.906 1 90.88 128 THR A CA 1
ATOM 1017 C C . THR A 1 128 ? 7.977 -20.547 -12.539 1 90.88 128 THR A C 1
ATOM 1019 O O . THR A 1 128 ? 7.301 -19.766 -11.852 1 90.88 128 THR A O 1
ATOM 1022 N N . GLU A 1 129 ? 9.117 -21.078 -12.203 1 92 129 GLU A N 1
ATOM 1023 C CA . GLU A 1 129 ? 9.703 -20.656 -10.93 1 92 129 GLU A CA 1
ATOM 1024 C C . GLU A 1 129 ? 10.008 -19.172 -10.93 1 92 129 GLU A C 1
ATOM 1026 O O . GLU A 1 129 ? 9.82 -18.484 -9.922 1 92 129 GLU A O 1
ATOM 1031 N N . MET A 1 130 ? 10.477 -18.656 -11.977 1 93.5 130 MET A N 1
ATOM 1032 C CA . MET A 1 130 ? 10.773 -17.234 -12.102 1 93.5 130 MET A CA 1
ATOM 1033 C C . MET A 1 130 ? 9.5 -16.391 -11.961 1 93.5 130 MET A C 1
ATOM 1035 O O . MET A 1 130 ? 9.516 -15.328 -11.352 1 93.5 130 MET A O 1
ATOM 1039 N N . GLU A 1 131 ? 8.461 -16.859 -12.562 1 94.06 131 GLU A N 1
ATOM 1040 C CA . GLU A 1 131 ? 7.191 -16.156 -12.445 1 94.06 131 GLU A CA 1
ATOM 1041 C C . GLU A 1 131 ? 6.719 -16.109 -10.992 1 94.06 131 GLU A C 1
ATOM 1043 O O . GLU A 1 131 ? 6.246 -15.07 -10.531 1 94.06 131 GLU A O 1
ATOM 1048 N N . LEU A 1 132 ? 6.879 -17.203 -10.344 1 93 132 LEU A N 1
ATOM 1049 C CA . LEU A 1 132 ? 6.512 -17.281 -8.93 1 93 132 LEU A CA 1
ATOM 1050 C C . LEU A 1 132 ? 7.332 -16.297 -8.102 1 93 132 LEU A C 1
ATOM 1052 O O . LEU A 1 132 ? 6.809 -15.664 -7.191 1 93 132 LEU A O 1
ATOM 1056 N N . ASP A 1 133 ? 8.555 -16.25 -8.461 1 95.25 133 ASP A N 1
ATOM 1057 C CA . ASP A 1 133 ? 9.438 -15.32 -7.758 1 95.25 133 ASP A CA 1
ATOM 1058 C C . ASP A 1 133 ? 8.953 -13.875 -7.918 1 95.25 133 ASP A C 1
ATOM 1060 O O . ASP A 1 133 ? 9.023 -13.086 -6.973 1 95.25 133 ASP A O 1
ATOM 1064 N N . CYS A 1 134 ? 8.492 -13.523 -9.055 1 95.31 134 CYS A N 1
ATOM 1065 C CA . CYS A 1 134 ? 7.969 -12.188 -9.305 1 95.31 134 CYS A CA 1
ATOM 1066 C C . CYS A 1 134 ? 6.762 -11.906 -8.414 1 95.31 134 CYS A C 1
ATOM 1068 O O . CYS A 1 134 ? 6.684 -10.844 -7.793 1 95.31 134 CYS A O 1
ATOM 1070 N N . VAL A 1 135 ? 5.91 -12.812 -8.367 1 94.31 135 VAL A N 1
ATOM 1071 C CA . VAL A 1 135 ? 4.707 -12.672 -7.551 1 94.31 135 VAL A CA 1
ATOM 1072 C C . VAL A 1 135 ? 5.09 -12.531 -6.078 1 94.31 135 VAL A C 1
ATOM 1074 O O . VAL A 1 135 ? 4.551 -11.68 -5.367 1 94.31 135 VAL A O 1
ATOM 1077 N N . GLU A 1 136 ? 6.012 -13.336 -5.656 1 95.62 136 GLU A N 1
ATOM 1078 C CA . GLU A 1 136 ? 6.457 -13.305 -4.266 1 95.62 136 GLU A CA 1
ATOM 1079 C C . GLU A 1 136 ? 7.066 -11.953 -3.91 1 95.62 136 GLU A C 1
ATOM 1081 O O . GLU A 1 136 ? 6.875 -11.453 -2.801 1 95.62 136 GLU A O 1
ATOM 1086 N N . GLN A 1 137 ? 7.727 -11.398 -4.809 1 96.75 137 GLN A N 1
ATOM 1087 C CA . GLN A 1 137 ? 8.32 -10.086 -4.574 1 96.75 137 GLN A CA 1
ATOM 1088 C C . GLN A 1 137 ? 7.242 -9.023 -4.352 1 96.75 137 GLN A C 1
ATOM 1090 O O . GLN A 1 137 ? 7.375 -8.172 -3.473 1 96.75 137 GLN A O 1
ATOM 1095 N N . ILE A 1 138 ? 6.277 -9.125 -5.16 1 97.19 138 ILE A N 1
ATOM 1096 C CA . ILE A 1 138 ? 5.188 -8.164 -5.031 1 97.19 138 ILE A CA 1
ATOM 1097 C C . ILE A 1 138 ? 4.52 -8.32 -3.666 1 97.19 138 ILE A C 1
ATOM 1099 O O . ILE A 1 138 ? 4.285 -7.332 -2.967 1 97.19 138 ILE A O 1
ATOM 1103 N N . ILE A 1 139 ? 4.289 -9.547 -3.277 1 96.88 139 ILE A N 1
ATOM 1104 C CA . ILE A 1 139 ? 3.605 -9.82 -2.02 1 96.88 139 ILE A CA 1
ATOM 1105 C C . ILE A 1 139 ? 4.473 -9.367 -0.849 1 96.88 139 ILE A C 1
ATOM 1107 O O . ILE A 1 139 ? 3.977 -8.758 0.097 1 96.88 139 ILE A O 1
ATOM 1111 N N . ARG A 1 140 ? 5.73 -9.633 -0.957 1 96.94 140 ARG A N 1
ATOM 1112 C CA . ARG A 1 140 ? 6.656 -9.227 0.095 1 96.94 140 ARG A CA 1
ATOM 1113 C C . ARG A 1 140 ? 6.672 -7.711 0.252 1 96.94 140 ARG A C 1
ATOM 1115 O O . ARG A 1 140 ? 6.609 -7.195 1.37 1 96.94 140 ARG A O 1
ATOM 1122 N N . GLU A 1 141 ? 6.781 -7.066 -0.861 1 97.62 141 GLU A N 1
ATOM 1123 C CA . GLU A 1 141 ? 6.793 -5.609 -0.828 1 97.62 141 GLU A CA 1
ATOM 1124 C C . GLU A 1 141 ? 5.48 -5.055 -0.279 1 97.62 141 GLU A C 1
ATOM 1126 O O . GLU A 1 141 ? 5.48 -4.066 0.458 1 97.62 141 GLU A O 1
ATOM 1131 N N . THR A 1 142 ? 4.426 -5.676 -0.627 1 98.06 142 THR A N 1
ATOM 1132 C CA . THR A 1 142 ? 3.109 -5.27 -0.152 1 98.06 142 THR A CA 1
ATOM 1133 C C . THR A 1 142 ? 3.002 -5.445 1.359 1 98.06 142 THR A C 1
ATOM 1135 O O . THR A 1 142 ? 2.533 -4.551 2.064 1 98.06 142 THR A O 1
ATOM 1138 N N . LYS A 1 143 ? 3.477 -6.562 1.865 1 97.31 143 LYS A N 1
ATOM 1139 C CA . LYS A 1 143 ? 3.467 -6.816 3.303 1 97.31 143 LYS A CA 1
ATOM 1140 C C . LYS A 1 143 ? 4.324 -5.797 4.047 1 97.31 143 LYS A C 1
ATOM 1142 O O . LYS A 1 143 ? 3.949 -5.332 5.125 1 97.31 143 LYS A O 1
ATOM 1147 N N . ARG A 1 144 ? 5.422 -5.473 3.492 1 97.75 144 ARG A N 1
ATOM 1148 C CA . ARG A 1 144 ? 6.305 -4.473 4.082 1 97.75 144 ARG A CA 1
ATOM 1149 C C . ARG A 1 144 ? 5.617 -3.117 4.168 1 97.75 144 ARG A C 1
ATOM 1151 O O . ARG A 1 144 ? 5.703 -2.434 5.188 1 97.75 144 ARG A O 1
ATOM 1158 N N . THR A 1 145 ? 4.961 -2.799 3.115 1 98.06 145 THR A N 1
ATOM 1159 C CA . THR A 1 145 ? 4.266 -1.519 3.072 1 98.06 145 THR A CA 1
ATOM 1160 C C . THR A 1 145 ? 3.164 -1.467 4.129 1 98.06 145 THR A C 1
ATOM 1162 O O . THR A 1 145 ? 3.002 -0.455 4.812 1 98.06 145 THR A O 1
ATOM 1165 N N . VAL A 1 146 ? 2.408 -2.506 4.289 1 97.94 146 VAL A N 1
ATOM 1166 C CA . VAL A 1 146 ? 1.356 -2.578 5.297 1 97.94 146 VAL A CA 1
ATOM 1167 C C . VAL A 1 146 ? 1.959 -2.377 6.688 1 97.94 146 VAL A C 1
ATOM 1169 O O . VAL A 1 146 ? 1.442 -1.593 7.484 1 97.94 146 VAL A O 1
ATOM 1172 N N . ALA A 1 147 ? 3.053 -2.994 6.926 1 98 147 ALA A N 1
ATOM 1173 C CA . ALA A 1 147 ? 3.703 -2.896 8.234 1 98 147 ALA A CA 1
ATOM 1174 C C . ALA A 1 147 ? 4.211 -1.479 8.484 1 98 147 ALA A C 1
ATOM 1176 O O . ALA A 1 147 ? 4.09 -0.961 9.602 1 98 147 ALA A O 1
ATOM 1177 N N . VAL A 1 148 ? 4.781 -0.886 7.488 1 98 148 VAL A N 1
ATOM 1178 C CA . VAL A 1 148 ? 5.328 0.463 7.598 1 98 148 VAL A CA 1
ATOM 1179 C C . VAL A 1 148 ? 4.211 1.448 7.93 1 98 148 VAL A C 1
ATOM 1181 O O . VAL A 1 148 ? 4.359 2.287 8.82 1 98 148 VAL A O 1
ATOM 1184 N N . LEU A 1 149 ? 3.074 1.392 7.273 1 98.06 149 LEU A N 1
ATOM 1185 C CA . LEU A 1 149 ? 1.979 2.328 7.504 1 98.06 149 LEU A CA 1
ATOM 1186 C C . LEU A 1 149 ? 1.334 2.086 8.867 1 98.06 149 LEU A C 1
ATOM 1188 O O . LEU A 1 149 ? 0.915 3.031 9.531 1 98.06 149 LEU A O 1
ATOM 1192 N N . ASP A 1 150 ? 1.3 0.809 9.258 1 96.81 150 ASP A N 1
ATOM 1193 C CA . ASP A 1 150 ? 0.799 0.497 10.594 1 96.81 150 ASP A CA 1
ATOM 1194 C C . ASP A 1 150 ? 1.666 1.143 11.672 1 96.81 150 ASP A C 1
ATOM 1196 O O . ASP A 1 150 ? 1.148 1.696 12.648 1 96.81 150 ASP A O 1
ATOM 1200 N N . THR A 1 151 ? 2.908 1.074 11.492 1 97.38 151 THR A N 1
ATOM 1201 C CA . THR A 1 151 ? 3.838 1.679 12.438 1 97.38 151 THR A CA 1
ATOM 1202 C C . THR A 1 151 ? 3.658 3.193 12.484 1 97.38 151 THR A C 1
ATOM 1204 O O . THR A 1 151 ? 3.641 3.791 13.562 1 97.38 151 THR A O 1
ATOM 1207 N N . CYS A 1 152 ? 3.492 3.795 11.305 1 96.56 152 CYS A N 1
ATOM 1208 C CA . CYS A 1 152 ? 3.273 5.234 11.219 1 96.56 152 CYS A CA 1
ATOM 1209 C C . CYS A 1 152 ? 1.999 5.637 11.953 1 96.56 152 CYS A C 1
ATOM 1211 O O . CYS A 1 152 ? 1.979 6.641 12.664 1 96.56 152 CYS A O 1
ATOM 1213 N N . SER A 1 153 ? 1.001 4.875 11.773 1 96.75 153 SER A N 1
ATOM 1214 C CA . SER A 1 153 ? -0.28 5.148 12.414 1 96.75 153 SER A CA 1
ATOM 1215 C C . SER A 1 153 ? -0.159 5.082 13.938 1 96.75 153 SER A C 1
ATOM 1217 O O . SER A 1 153 ? -0.709 5.93 14.641 1 96.75 153 SER A O 1
ATOM 1219 N N . ARG A 1 154 ? 0.581 4.223 14.461 1 96 154 ARG A N 1
ATOM 1220 C CA . ARG A 1 154 ? 0.765 4.07 15.898 1 96 154 ARG A CA 1
ATOM 1221 C C . ARG A 1 154 ? 1.552 5.238 16.484 1 96 154 ARG A C 1
ATOM 1223 O O . ARG A 1 154 ? 1.235 5.73 17.562 1 96 154 ARG A O 1
ATOM 1230 N N . LEU A 1 155 ? 2.496 5.633 15.719 1 94.62 155 LEU A N 1
ATOM 1231 C CA . LEU A 1 155 ? 3.299 6.77 16.156 1 94.62 155 LEU A CA 1
ATOM 1232 C C . LEU A 1 155 ? 2.451 8.031 16.234 1 94.62 155 LEU A C 1
ATOM 1234 O O . LEU A 1 155 ? 2.523 8.773 17.219 1 94.62 155 LEU A O 1
ATOM 1238 N N . LEU A 1 156 ? 1.594 8.195 15.305 1 95.81 156 LEU A N 1
ATOM 1239 C CA . LEU A 1 156 ? 0.75 9.383 15.273 1 95.81 156 LEU A CA 1
ATOM 1240 C C . LEU A 1 156 ? -0.305 9.328 16.375 1 95.81 156 LEU A C 1
ATOM 1242 O O . LEU A 1 156 ? -0.628 10.352 16.984 1 95.81 156 LEU A O 1
ATOM 1246 N N . SER A 1 157 ? -0.794 8.156 16.625 1 93.12 157 SER A N 1
ATOM 1247 C CA . SER A 1 157 ? -1.797 7.992 17.672 1 93.12 157 SER A CA 1
ATOM 1248 C C . SER A 1 157 ? -1.205 8.266 19.047 1 93.12 157 SER A C 1
ATOM 1250 O O . SER A 1 157 ? -1.87 8.844 19.922 1 93.12 157 SER A O 1
ATOM 1252 N N . SER A 1 158 ? -0.046 7.906 19.234 1 90.75 158 SER A N 1
ATOM 1253 C CA . SER A 1 158 ? 0.632 8.125 20.516 1 90.75 158 SER A CA 1
ATOM 1254 C C . SER A 1 158 ? 0.885 9.609 20.766 1 90.75 158 SER A C 1
ATOM 1256 O O . SER A 1 158 ? 0.77 10.086 21.891 1 90.75 158 SER A O 1
ATOM 1258 N N . LEU A 1 159 ? 1.113 10.305 19.719 1 87.44 159 LEU A N 1
ATOM 1259 C CA . LEU A 1 159 ? 1.356 11.734 19.812 1 87.44 159 LEU A CA 1
ATOM 1260 C C . LEU A 1 159 ? 0.071 12.484 20.156 1 87.44 159 LEU A C 1
ATOM 1262 O O . LEU A 1 159 ? 0.093 13.445 20.922 1 87.44 159 LEU A O 1
ATOM 1266 N N . GLU A 1 160 ? -1.041 11.992 19.641 1 84.12 160 GLU A N 1
ATOM 1267 C CA . GLU A 1 160 ? -2.328 12.633 19.906 1 84.12 160 GLU A CA 1
ATOM 1268 C C . GLU A 1 160 ? -2.771 12.414 21.344 1 84.12 160 GLU A C 1
ATOM 1270 O O . GLU A 1 160 ? -3.381 13.305 21.953 1 84.12 160 GLU A O 1
ATOM 1275 N N . SER A 1 161 ? -2.418 11.312 21.844 1 82.06 161 SER A N 1
ATOM 1276 C CA . SER A 1 161 ? -2.811 10.992 23.203 1 82.06 161 SER A CA 1
ATOM 1277 C C . SER A 1 161 ? -1.992 11.781 24.219 1 82.06 161 SER A C 1
ATOM 1279 O O . SER A 1 161 ? -2.525 12.242 25.234 1 82.06 161 SER A O 1
ATOM 1281 N N . THR A 1 162 ? -0.735 12.055 23.922 1 73.5 162 THR A N 1
ATOM 1282 C CA . THR A 1 162 ? 0.118 12.797 24.844 1 73.5 162 THR A CA 1
ATOM 1283 C C . THR A 1 162 ? -0.212 14.289 24.797 1 73.5 162 THR A C 1
ATOM 1285 O O . THR A 1 162 ? -0.05 14.992 25.797 1 73.5 162 THR A O 1
ATOM 1288 N N . ALA A 1 163 ? -0.73 14.828 23.812 1 67.5 163 ALA A N 1
ATOM 1289 C CA . ALA A 1 163 ? -1.079 16.234 23.703 1 67.5 163 ALA A CA 1
ATOM 1290 C C . ALA A 1 163 ? -2.361 16.547 24.469 1 67.5 163 ALA A C 1
ATOM 1292 O O . ALA A 1 163 ? -2.596 17.688 24.875 1 67.5 163 ALA A O 1
ATOM 1293 N N . LEU A 1 164 ? -3.248 15.586 24.766 1 61.22 164 LEU A N 1
ATOM 1294 C CA . LEU A 1 164 ? -4.488 15.773 25.5 1 61.22 164 LEU A CA 1
ATOM 1295 C C . LEU A 1 164 ? -4.254 15.633 27 1 61.22 164 LEU A C 1
ATOM 1297 O O . LEU A 1 164 ? -5.082 16.062 27.812 1 61.22 164 LEU A O 1
ATOM 1301 N N . GLU A 1 165 ? -3.203 15.195 27.422 1 54.41 165 GLU A N 1
ATOM 1302 C CA . GLU A 1 165 ? -2.891 15.156 28.844 1 54.41 165 GLU A CA 1
ATOM 1303 C C . GLU A 1 165 ? -2.094 16.391 29.266 1 54.41 165 GLU A C 1
ATOM 1305 O O . GLU A 1 165 ? -2.352 16.969 30.328 1 54.41 165 GLU A O 1
ATOM 1310 N N . MET B 1 1 ? 5.238 62.969 21.672 1 65.5 1 MET B N 1
ATOM 1311 C CA . MET B 1 1 ? 4.09 62.062 21.625 1 65.5 1 MET B CA 1
ATOM 1312 C C . MET B 1 1 ? 3.607 61.719 23.016 1 65.5 1 MET B C 1
ATOM 1314 O O . MET B 1 1 ? 4.406 61.344 23.875 1 65.5 1 MET B O 1
ATOM 1318 N N . THR B 1 2 ? 2.387 62.156 23.359 1 88.88 2 THR B N 1
ATOM 1319 C CA . THR B 1 2 ? 1.856 61.969 24.703 1 88.88 2 THR B CA 1
ATOM 1320 C C . THR B 1 2 ? 1.859 60.5 25.078 1 88.88 2 THR B C 1
ATOM 1322 O O . THR B 1 2 ? 1.968 59.625 24.203 1 88.88 2 THR B O 1
ATOM 1325 N N . SER B 1 3 ? 2.158 60.312 26.266 1 90.88 3 SER B N 1
ATOM 1326 C CA . SER B 1 3 ? 2.115 58.938 26.766 1 90.88 3 SER B CA 1
ATOM 1327 C C . SER B 1 3 ? 0.911 58.188 26.219 1 90.88 3 SER B C 1
ATOM 1329 O O . SER B 1 3 ? 1.015 57.031 25.875 1 90.88 3 SER B O 1
ATOM 1331 N N . LEU B 1 4 ? -0.185 58.906 26.094 1 90.38 4 LEU B N 1
ATOM 1332 C CA . LEU B 1 4 ? -1.412 58.312 25.562 1 90.38 4 LEU B CA 1
ATOM 1333 C C . LEU B 1 4 ? -1.245 57.906 24.109 1 90.38 4 LEU B C 1
ATOM 1335 O O . LEU B 1 4 ? -1.684 56.844 23.688 1 90.38 4 LEU B O 1
ATOM 1339 N N . ASN B 1 5 ? -0.642 58.781 23.328 1 90.88 5 ASN B N 1
ATOM 1340 C CA . ASN B 1 5 ? -0.392 58.5 21.906 1 90.88 5 ASN B CA 1
ATOM 1341 C C . ASN B 1 5 ? 0.542 57.312 21.734 1 90.88 5 ASN B C 1
ATOM 1343 O O . ASN B 1 5 ? 0.349 56.469 20.828 1 90.88 5 ASN B O 1
ATOM 1347 N N . LYS B 1 6 ? 1.519 57.219 22.562 1 94.12 6 LYS B N 1
ATOM 1348 C CA . LYS B 1 6 ? 2.443 56.094 22.516 1 94.12 6 LYS B CA 1
ATOM 1349 C C . LYS B 1 6 ? 1.72 54.781 22.781 1 94.12 6 LYS B C 1
ATOM 1351 O O . LYS B 1 6 ? 1.952 53.781 22.094 1 94.12 6 LYS B O 1
ATOM 1356 N N . LYS B 1 7 ? 0.79 54.719 23.672 1 93.62 7 LYS B N 1
ATOM 1357 C CA . LYS B 1 7 ? 0.059 53.5 24.016 1 93.62 7 LYS B CA 1
ATOM 1358 C C . LYS B 1 7 ? -0.923 53.125 22.906 1 93.62 7 LYS B C 1
ATOM 1360 O O . LYS B 1 7 ? -1.154 51.938 22.656 1 93.62 7 LYS B O 1
ATOM 1365 N N . LYS B 1 8 ? -1.432 54.094 22.266 1 93.38 8 LYS B N 1
ATOM 1366 C CA . LYS B 1 8 ? -2.318 53.844 21.141 1 93.38 8 LYS B CA 1
ATOM 1367 C C . LYS B 1 8 ? -1.578 53.156 20 1 93.38 8 LYS B C 1
ATOM 1369 O O . LYS B 1 8 ? -2.111 52.219 19.375 1 93.38 8 LYS B O 1
ATOM 1374 N N . VAL B 1 9 ? -0.402 53.531 19.734 1 95.19 9 VAL B N 1
ATOM 1375 C CA . VAL B 1 9 ? 0.418 52.969 18.688 1 95.19 9 VAL B CA 1
ATOM 1376 C C . VAL B 1 9 ? 0.811 51.531 19.047 1 95.19 9 VAL B C 1
ATOM 1378 O O . VAL B 1 9 ? 0.749 50.625 18.203 1 95.19 9 VAL B O 1
ATOM 1381 N N . GLU B 1 10 ? 1.183 51.375 20.281 1 95.56 10 GLU B N 1
ATOM 1382 C CA . GLU B 1 10 ? 1.546 50.062 20.766 1 95.56 10 GLU B CA 1
ATOM 1383 C C . GLU B 1 10 ? 0.372 49.062 20.656 1 95.56 10 GLU B C 1
ATOM 1385 O O . GLU B 1 10 ? 0.556 47.906 20.312 1 95.56 10 GLU B O 1
ATOM 1390 N N . LEU B 1 11 ? -0.75 49.531 21.016 1 96.44 11 LEU B N 1
ATOM 1391 C CA . LEU B 1 11 ? -1.955 48.719 20.922 1 96.44 11 LEU B CA 1
ATOM 1392 C C . LEU B 1 11 ? -2.234 48.312 19.484 1 96.44 11 LEU B C 1
ATOM 1394 O O . LEU B 1 11 ? -2.527 47.125 19.219 1 96.44 11 LEU B O 1
ATOM 1398 N N . LYS B 1 12 ? -2.162 49.281 18.609 1 95.75 12 LYS B N 1
ATOM 1399 C CA . LYS B 1 12 ? -2.381 48.969 17.203 1 95.75 12 LYS B CA 1
ATOM 1400 C C . LYS B 1 12 ? -1.39 47.938 16.703 1 95.75 12 LYS B C 1
ATOM 1402 O O . LYS B 1 12 ? -1.757 47.031 15.945 1 95.75 12 LYS B O 1
ATOM 1407 N N . ASP B 1 13 ? -0.18 48.094 17.109 1 96.12 13 ASP B N 1
ATOM 1408 C CA . ASP B 1 13 ? 0.862 47.125 16.734 1 96.12 13 ASP B CA 1
ATOM 1409 C C . ASP B 1 13 ? 0.538 45.719 17.234 1 96.12 13 ASP B C 1
ATOM 1411 O O . ASP B 1 13 ? 0.673 44.75 16.5 1 96.12 13 ASP B O 1
ATOM 1415 N N . ALA B 1 14 ? 0.133 45.625 18.453 1 96.06 14 ALA B N 1
ATOM 1416 C CA . ALA B 1 14 ? -0.202 44.344 19.062 1 96.06 14 ALA B CA 1
ATOM 1417 C C . ALA B 1 14 ? -1.39 43.688 18.359 1 96.06 14 ALA B C 1
ATOM 1419 O O . ALA B 1 14 ? -1.401 42.469 18.141 1 96.06 14 ALA B O 1
ATOM 1420 N N . GLU B 1 15 ? -2.303 44.531 18 1 95.81 15 GLU B N 1
ATOM 1421 C CA . GLU B 1 15 ? -3.492 44.031 17.312 1 95.81 15 GLU B CA 1
ATOM 1422 C C . GLU B 1 15 ? -3.15 43.531 15.914 1 95.81 15 GLU B C 1
ATOM 1424 O O . GLU B 1 15 ? -3.715 42.531 15.445 1 95.81 15 GLU B O 1
ATOM 1429 N N . CYS B 1 16 ? -2.246 44.156 15.25 1 95.44 16 CYS B N 1
ATOM 1430 C CA . CYS B 1 16 ? -1.782 43.75 13.938 1 95.44 16 CYS B CA 1
ATOM 1431 C C . CYS B 1 16 ? -1.059 42.406 14.016 1 95.44 16 CYS B C 1
ATOM 1433 O O . CYS B 1 16 ? -1.325 41.5 13.219 1 95.44 16 CYS B O 1
ATOM 1435 N N . LYS B 1 17 ? -0.223 42.344 14.984 1 95.56 17 LYS B N 1
ATOM 1436 C CA . LYS B 1 17 ? 0.495 41.094 15.188 1 95.56 17 LYS B CA 1
ATOM 1437 C C . LYS B 1 17 ? -0.473 39.938 15.422 1 95.56 17 LYS B C 1
ATOM 1439 O O . LYS B 1 17 ? -0.281 38.844 14.891 1 95.56 17 LYS B O 1
ATOM 1444 N N . PHE B 1 18 ? -1.451 40.156 16.234 1 96 18 PHE B N 1
ATOM 1445 C CA . PHE B 1 18 ? -2.467 39.125 16.516 1 96 18 PHE B CA 1
ATOM 1446 C C . PHE B 1 18 ? -3.207 38.75 15.234 1 96 18 PHE B C 1
ATOM 1448 O O . PHE B 1 18 ? -3.406 37.562 14.961 1 96 18 PHE B O 1
ATOM 1455 N N . SER B 1 19 ? -3.598 39.688 14.5 1 95.56 19 SER B N 1
ATOM 1456 C CA . SER B 1 19 ? -4.34 39.438 13.273 1 95.56 19 SER B CA 1
ATOM 1457 C C . SER B 1 19 ? -3.518 38.625 12.289 1 95.56 19 SER B C 1
ATOM 1459 O O . SER B 1 19 ? -4.043 37.719 11.641 1 95.56 19 SER B O 1
ATOM 1461 N N . GLU B 1 20 ? -2.277 38.969 12.141 1 95.56 20 GLU B N 1
ATOM 1462 C CA . GLU B 1 20 ? -1.37 38.25 11.273 1 95.56 20 GLU B CA 1
ATOM 1463 C C . GLU B 1 20 ? -1.235 36.781 11.727 1 95.56 20 GLU B C 1
ATOM 1465 O O . GLU B 1 20 ? -1.298 35.875 10.906 1 95.56 20 GLU B O 1
ATOM 1470 N N . MET B 1 21 ? -1.106 36.562 13 1 95.25 21 MET B N 1
ATOM 1471 C CA . MET B 1 21 ? -0.951 35.219 13.555 1 95.25 21 MET B CA 1
ATOM 1472 C C . MET B 1 21 ? -2.227 34.406 13.375 1 95.25 21 MET B C 1
ATOM 1474 O O . MET B 1 21 ? -2.168 33.219 13.07 1 95.25 21 MET B O 1
ATOM 1478 N N . LYS B 1 22 ? -3.27 35.094 13.539 1 95.62 22 LYS B N 1
ATOM 1479 C CA . LYS B 1 22 ? -4.566 34.438 13.359 1 95.62 22 LYS B CA 1
ATOM 1480 C C . LYS B 1 22 ? -4.738 33.938 11.93 1 95.62 22 LYS B C 1
ATOM 1482 O O . LYS B 1 22 ? -5.227 32.844 11.711 1 95.62 22 LYS B O 1
ATOM 1487 N N . THR B 1 23 ? -4.328 34.688 11.031 1 96.31 23 THR B N 1
ATOM 1488 C CA . THR B 1 23 ? -4.387 34.312 9.625 1 96.31 23 THR B CA 1
ATOM 1489 C C . THR B 1 23 ? -3.461 33.125 9.336 1 96.31 23 THR B C 1
ATOM 1491 O O . THR B 1 23 ? -3.859 32.156 8.695 1 96.31 23 THR B O 1
ATOM 1494 N N . ALA B 1 24 ? -2.285 33.188 9.836 1 96.31 24 ALA B N 1
ATOM 1495 C CA . ALA B 1 24 ? -1.32 32.094 9.656 1 96.31 24 ALA B CA 1
ATOM 1496 C C . ALA B 1 24 ? -1.826 30.812 10.297 1 96.31 24 ALA B C 1
ATOM 1498 O O . ALA B 1 24 ? -1.674 29.719 9.727 1 96.31 24 ALA B O 1
ATOM 1499 N N . TYR B 1 25 ? -2.404 30.984 11.461 1 96.81 25 TYR B N 1
ATOM 1500 C CA . TYR B 1 25 ? -2.982 29.844 12.172 1 96.81 25 TYR B CA 1
ATOM 1501 C C . TYR B 1 25 ? -4.051 29.156 11.32 1 96.81 25 TYR B C 1
ATOM 1503 O O . TYR B 1 25 ? -4.066 27.938 11.203 1 96.81 25 TYR B O 1
ATOM 1511 N N . LYS B 1 26 ? -4.871 29.906 10.75 1 96.62 26 LYS B N 1
ATOM 1512 C CA . LYS B 1 26 ? -5.941 29.359 9.914 1 96.62 26 LYS B CA 1
ATOM 1513 C C . LYS B 1 26 ? -5.379 28.625 8.703 1 96.62 26 LYS B C 1
ATOM 1515 O O . LYS B 1 26 ? -5.879 27.562 8.328 1 96.62 26 LYS B O 1
ATOM 1520 N N . GLU B 1 27 ? -4.414 29.125 8.117 1 96.12 27 GLU B N 1
ATOM 1521 C CA . GLU B 1 27 ? -3.795 28.531 6.945 1 96.12 27 GLU B CA 1
ATOM 1522 C C . GLU B 1 27 ? -3.145 27.188 7.293 1 96.12 27 GLU B C 1
ATOM 1524 O O . GLU B 1 27 ? -3.373 26.188 6.613 1 96.12 27 GLU B O 1
ATOM 1529 N N . VAL B 1 28 ? -2.418 27.25 8.375 1 97 28 VAL B N 1
ATOM 1530 C CA . VAL B 1 28 ? -1.711 26.047 8.781 1 97 28 VAL B CA 1
ATOM 1531 C C . VAL B 1 28 ? -2.713 24.984 9.242 1 97 28 VAL B C 1
ATOM 1533 O O . VAL B 1 28 ? -2.525 23.797 9 1 97 28 VAL B O 1
ATOM 1536 N N . THR B 1 29 ? -3.721 25.406 9.891 1 97.44 29 THR B N 1
ATOM 1537 C CA . THR B 1 29 ? -4.758 24.484 10.336 1 97.44 29 THR B CA 1
ATOM 1538 C C . THR B 1 29 ? -5.449 23.828 9.148 1 97.44 29 THR B C 1
ATOM 1540 O O . THR B 1 29 ? -5.742 22.625 9.18 1 97.44 29 THR B O 1
ATOM 1543 N N . THR B 1 30 ? -5.656 24.594 8.133 1 97.12 30 THR B N 1
ATOM 1544 C CA . THR B 1 30 ? -6.258 24.062 6.918 1 97.12 30 THR B CA 1
ATOM 1545 C C . THR B 1 30 ? -5.336 23.031 6.27 1 97.12 30 THR B C 1
ATOM 1547 O O . THR B 1 30 ? -5.785 21.953 5.863 1 97.12 30 THR B O 1
ATOM 1550 N N . GLU B 1 31 ? -4.121 23.328 6.156 1 96.69 31 GLU B N 1
ATOM 1551 C CA . GLU B 1 31 ? -3.143 22.406 5.594 1 96.69 31 GLU B CA 1
ATOM 1552 C C . GLU B 1 31 ? -3.064 21.125 6.41 1 96.69 31 GLU B C 1
ATOM 1554 O O . GLU B 1 31 ? -2.975 20.031 5.852 1 96.69 31 GLU B O 1
ATOM 1559 N N . LEU B 1 32 ? -3.092 21.281 7.68 1 97.62 32 LEU B N 1
ATOM 1560 C CA . LEU B 1 32 ? -3.078 20.125 8.562 1 97.62 32 LEU B CA 1
ATOM 1561 C C . LEU B 1 32 ? -4.27 19.219 8.281 1 97.62 32 LEU B C 1
ATOM 1563 O O . LEU B 1 32 ? -4.109 18 8.172 1 97.62 32 LEU B O 1
ATOM 1567 N N . GLU B 1 33 ? -5.379 19.781 8.156 1 97.5 33 GLU B N 1
ATOM 1568 C CA . GLU B 1 33 ? -6.582 19 7.898 1 97.5 33 GLU B CA 1
ATOM 1569 C C . GLU B 1 33 ? -6.473 18.25 6.574 1 97.5 33 GLU B C 1
ATOM 1571 O O . GLU B 1 33 ? -6.953 17.109 6.457 1 97.5 33 GLU B O 1
ATOM 1576 N N . GLU B 1 34 ? -5.848 18.828 5.617 1 97.44 34 GLU B N 1
ATOM 1577 C CA . GLU B 1 34 ? -5.656 18.172 4.328 1 97.44 34 GLU B CA 1
ATOM 1578 C C . GLU B 1 34 ? -4.75 16.953 4.453 1 97.44 34 GLU B C 1
ATOM 1580 O O . GLU B 1 34 ? -5.043 15.891 3.895 1 97.44 34 GLU B O 1
ATOM 1585 N N . TYR B 1 35 ? -3.758 17.125 5.211 1 97.56 35 TYR B N 1
ATOM 1586 C CA . TYR B 1 35 ? -2.83 16.016 5.379 1 97.56 35 TYR B CA 1
ATOM 1587 C C . TYR B 1 35 ? -3.432 14.938 6.27 1 97.56 35 TYR B C 1
ATOM 1589 O O . TYR B 1 35 ? -3.17 13.75 6.078 1 97.56 35 TYR B O 1
ATOM 1597 N N . LYS B 1 36 ? -4.234 15.367 7.234 1 97.12 36 LYS B N 1
ATOM 1598 C CA . LYS B 1 36 ? -4.961 14.383 8.039 1 97.12 36 LYS B CA 1
ATOM 1599 C C . LYS B 1 36 ? -5.883 13.531 7.164 1 97.12 36 LYS B C 1
ATOM 1601 O O . LYS B 1 36 ? -5.938 12.312 7.324 1 97.12 36 LYS B O 1
ATOM 1606 N N . GLU B 1 37 ? -6.5 14.211 6.297 1 97.62 37 GLU B N 1
ATOM 1607 C CA . GLU B 1 37 ? -7.41 13.516 5.402 1 97.62 37 GLU B CA 1
ATOM 1608 C C . GLU B 1 37 ? -6.652 12.578 4.461 1 97.62 37 GLU B C 1
ATOM 1610 O O . GLU B 1 37 ? -7.066 11.438 4.246 1 97.62 37 GLU B O 1
ATOM 1615 N N . ALA B 1 38 ? -5.602 13.094 3.953 1 97.62 38 ALA B N 1
ATOM 1616 C CA . ALA B 1 38 ? -4.789 12.273 3.059 1 97.62 38 ALA B CA 1
ATOM 1617 C C . ALA B 1 38 ? -4.273 11.031 3.77 1 97.62 38 ALA B C 1
ATOM 1619 O O . ALA B 1 38 ? -4.309 9.93 3.213 1 97.62 38 ALA B O 1
ATOM 1620 N N . PHE B 1 39 ? -3.863 11.242 4.941 1 97.94 39 PHE B N 1
ATOM 1621 C CA . PHE B 1 39 ? -3.316 10.117 5.688 1 97.94 39 PHE B CA 1
ATOM 1622 C C . PHE B 1 39 ? -4.418 9.133 6.07 1 97.94 39 PHE B C 1
ATOM 1624 O O . PHE B 1 39 ? -4.203 7.918 6.066 1 97.94 39 PHE B O 1
ATOM 1631 N N . ALA B 1 40 ? -5.539 9.594 6.363 1 97.94 40 ALA B N 1
ATOM 1632 C CA . ALA B 1 40 ? -6.676 8.719 6.652 1 97.94 40 ALA B CA 1
ATOM 1633 C C . ALA B 1 40 ? -7.031 7.859 5.441 1 97.94 40 ALA B C 1
ATOM 1635 O O . ALA B 1 40 ? -7.348 6.676 5.582 1 97.94 40 ALA B O 1
ATOM 1636 N N . ILE B 1 41 ? -6.984 8.461 4.289 1 98 41 ILE B N 1
ATOM 1637 C CA . ILE B 1 41 ? -7.242 7.734 3.051 1 98 41 ILE B CA 1
ATOM 1638 C C . ILE B 1 41 ? -6.188 6.645 2.865 1 98 41 ILE B C 1
ATOM 1640 O O . ILE B 1 41 ? -6.516 5.508 2.525 1 98 41 ILE B O 1
ATOM 1644 N N . ALA B 1 42 ? -4.984 7.008 3.096 1 98.06 42 ALA B N 1
ATOM 1645 C CA . ALA B 1 42 ? -3.883 6.055 2.984 1 98.06 42 ALA B CA 1
ATOM 1646 C C . ALA B 1 42 ? -4.07 4.883 3.943 1 98.06 42 ALA B C 1
ATOM 1648 O O . ALA B 1 42 ? -3.885 3.725 3.564 1 98.06 42 ALA B O 1
ATOM 1649 N N . LEU B 1 43 ? -4.523 5.129 5.133 1 97.75 43 LEU B N 1
ATOM 1650 C CA . LEU B 1 43 ? -4.711 4.086 6.137 1 97.75 43 LEU B CA 1
ATOM 1651 C C . LEU B 1 43 ? -5.871 3.17 5.758 1 97.75 43 LEU B C 1
ATOM 1653 O O . LEU B 1 43 ? -5.797 1.954 5.957 1 97.75 43 LEU B O 1
ATOM 1657 N N . LYS B 1 44 ? -6.863 3.822 5.277 1 98.19 44 LYS B N 1
ATOM 1658 C CA . LYS B 1 44 ? -8.008 3.029 4.844 1 98.19 44 LYS B CA 1
ATOM 1659 C C . LYS B 1 44 ? -7.621 2.059 3.73 1 98.19 44 LYS B C 1
ATOM 1661 O O . LYS B 1 44 ? -8.008 0.89 3.754 1 98.19 44 LYS B O 1
ATOM 1666 N N . ALA B 1 45 ? -6.949 2.576 2.754 1 98.12 45 ALA B N 1
ATOM 1667 C CA . ALA B 1 45 ? -6.473 1.725 1.666 1 98.12 45 ALA B CA 1
ATOM 1668 C C . ALA B 1 45 ? -5.547 0.63 2.191 1 98.12 45 ALA B C 1
ATOM 1670 O O . ALA B 1 45 ? -5.637 -0.524 1.767 1 98.12 45 ALA B O 1
ATOM 1671 N N . ASN B 1 46 ? -4.66 0.992 3.066 1 97.88 46 ASN B N 1
ATOM 1672 C CA . ASN B 1 46 ? -3.744 0.044 3.689 1 97.88 46 ASN B CA 1
ATOM 1673 C C . ASN B 1 46 ? -4.496 -1.067 4.414 1 97.88 46 ASN B C 1
ATOM 1675 O O . ASN B 1 46 ? -4.117 -2.236 4.332 1 97.88 46 ASN B O 1
ATOM 1679 N N . ASN B 1 47 ? -5.504 -0.707 5.129 1 97.94 47 ASN B N 1
ATOM 1680 C CA . ASN B 1 47 ? -6.32 -1.677 5.855 1 97.94 47 ASN B CA 1
ATOM 1681 C C . ASN B 1 47 ? -7.012 -2.648 4.902 1 97.94 47 ASN B C 1
ATOM 1683 O O . ASN B 1 47 ? -7.152 -3.832 5.215 1 97.94 47 ASN B O 1
ATOM 1687 N N . SER B 1 48 ? -7.418 -2.125 3.82 1 98.38 48 SER B N 1
ATOM 1688 C CA . SER B 1 48 ? -8.047 -2.973 2.814 1 98.38 48 SER B CA 1
ATOM 1689 C C . SER B 1 48 ? -7.082 -4.027 2.291 1 98.38 48 SER B C 1
ATOM 1691 O O . SER B 1 48 ? -7.438 -5.203 2.18 1 98.38 48 SER B O 1
ATOM 1693 N N . VAL B 1 49 ? -5.93 -3.588 2.021 1 98.38 49 VAL B N 1
ATOM 1694 C CA . VAL B 1 49 ? -4.906 -4.512 1.546 1 98.38 49 VAL B CA 1
ATOM 1695 C C . VAL B 1 49 ? -4.598 -5.543 2.629 1 98.38 49 VAL B C 1
ATOM 1697 O O . VAL B 1 49 ? -4.5 -6.738 2.346 1 98.38 49 VAL B O 1
ATOM 1700 N N . SER B 1 50 ? -4.473 -5.117 3.846 1 98.12 50 SER B N 1
ATOM 1701 C CA . SER B 1 50 ? -4.18 -6.004 4.969 1 98.12 50 SER B CA 1
ATOM 1702 C C . SER B 1 50 ? -5.258 -7.074 5.121 1 98.12 50 SER B C 1
ATOM 1704 O O . SER B 1 50 ? -4.945 -8.25 5.316 1 98.12 50 SER B O 1
ATOM 1706 N N . LYS B 1 51 ? -6.461 -6.629 5.008 1 98.19 51 LYS B N 1
ATOM 1707 C CA . LYS B 1 51 ? -7.574 -7.566 5.105 1 98.19 51 LYS B CA 1
ATOM 1708 C C . LYS B 1 51 ? -7.539 -8.586 3.971 1 98.19 51 LYS B C 1
ATOM 1710 O O . LYS B 1 51 ? -7.754 -9.781 4.191 1 98.19 51 LYS B O 1
ATOM 1715 N N . THR B 1 52 ? -7.262 -8.086 2.805 1 98.06 52 THR B N 1
ATOM 1716 C CA . THR B 1 52 ? -7.191 -8.969 1.643 1 98.06 52 THR B CA 1
ATOM 1717 C C . THR B 1 52 ? -6.055 -9.969 1.794 1 98.06 52 THR B C 1
ATOM 1719 O O . THR B 1 52 ? -6.211 -11.148 1.464 1 98.06 52 THR B O 1
ATOM 1722 N N . LEU B 1 53 ? -4.902 -9.523 2.244 1 97.75 53 LEU B N 1
ATOM 1723 C CA . LEU B 1 53 ? -3.77 -10.398 2.508 1 97.75 53 LEU B CA 1
ATOM 1724 C C . LEU B 1 53 ? -4.148 -11.484 3.508 1 97.75 53 LEU B C 1
ATOM 1726 O O . LEU B 1 53 ? -3.893 -12.672 3.271 1 97.75 53 LEU B O 1
ATOM 1730 N N . THR B 1 54 ? -4.797 -11.078 4.594 1 97.25 54 THR B N 1
ATOM 1731 C CA . THR B 1 54 ? -5.176 -12.008 5.652 1 97.25 54 THR B CA 1
ATOM 1732 C C . THR B 1 54 ? -6.184 -13.031 5.137 1 97.25 54 THR B C 1
ATOM 1734 O O . THR B 1 54 ? -6.031 -14.234 5.367 1 97.25 54 THR B O 1
ATOM 1737 N N . LYS B 1 55 ? -7.184 -12.609 4.453 1 97.12 55 LYS B N 1
ATOM 1738 C CA . LYS B 1 55 ? -8.211 -13.477 3.887 1 97.12 55 LYS B CA 1
ATOM 1739 C C . LYS B 1 55 ? -7.605 -14.453 2.875 1 97.12 55 LYS B C 1
ATOM 1741 O O . LYS B 1 55 ? -7.91 -15.648 2.898 1 97.12 55 LYS B O 1
ATOM 1746 N N . SER B 1 56 ? -6.809 -13.875 2.037 1 96.5 56 SER B N 1
ATOM 1747 C CA . SER B 1 56 ? -6.184 -14.703 1.01 1 96.5 56 SER B CA 1
ATOM 1748 C C . SER B 1 56 ? -5.246 -15.734 1.625 1 96.5 56 SER B C 1
ATOM 1750 O O . SER B 1 56 ? -5.191 -16.875 1.173 1 96.5 56 SER B O 1
ATOM 1752 N N . ASN B 1 57 ? -4.527 -15.383 2.58 1 94.25 57 ASN B N 1
ATOM 1753 C CA . ASN B 1 57 ? -3.629 -16.297 3.27 1 94.25 57 ASN B CA 1
ATOM 1754 C C . ASN B 1 57 ? -4.395 -17.453 3.912 1 94.25 57 ASN B C 1
ATOM 1756 O O . ASN B 1 57 ? -3.953 -18.609 3.863 1 94.25 57 ASN B O 1
ATOM 1760 N N . LYS B 1 58 ? -5.516 -17.188 4.527 1 96.31 58 LYS B N 1
ATOM 1761 C CA . LYS B 1 58 ? -6.355 -18.219 5.117 1 96.31 58 LYS B CA 1
ATOM 1762 C C . LYS B 1 58 ? -6.883 -19.172 4.047 1 96.31 58 LYS B C 1
ATOM 1764 O O . LYS B 1 58 ? -6.875 -20.391 4.234 1 96.31 58 LYS B O 1
ATOM 1769 N N . LYS B 1 59 ? -7.316 -18.562 3.006 1 96.19 59 LYS B N 1
ATOM 1770 C CA . LYS B 1 59 ? -7.836 -19.375 1.904 1 96.19 59 LYS B CA 1
ATOM 1771 C C . LYS B 1 59 ? -6.742 -20.25 1.304 1 96.19 59 LYS B C 1
ATOM 1773 O O . LYS B 1 59 ? -6.98 -21.422 1 1 96.19 59 LYS B O 1
ATOM 1778 N N . ILE B 1 60 ? -5.594 -19.75 1.142 1 95.75 60 ILE B N 1
ATOM 1779 C CA . ILE B 1 60 ? -4.461 -20.484 0.582 1 95.75 60 ILE B CA 1
ATOM 1780 C C . ILE B 1 60 ? -4.086 -21.641 1.507 1 95.75 60 ILE B C 1
ATOM 1782 O O . ILE B 1 60 ? -3.77 -22.734 1.042 1 95.75 60 ILE B O 1
ATOM 1786 N N . ALA B 1 61 ? -4.102 -21.438 2.797 1 95.12 61 ALA B 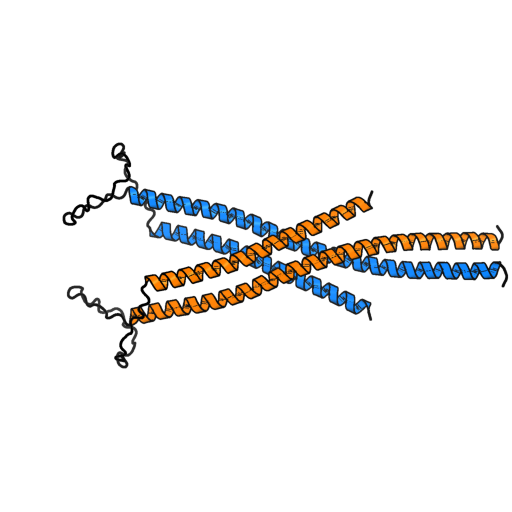N 1
ATOM 1787 C CA . ALA B 1 61 ? -3.836 -22.5 3.762 1 95.12 61 ALA B CA 1
ATOM 1788 C C . ALA B 1 61 ? -4.844 -23.625 3.619 1 95.12 61 ALA B C 1
ATOM 1790 O O . ALA B 1 61 ? -4.477 -24.812 3.648 1 95.12 61 ALA B O 1
ATOM 1791 N N . MET B 1 62 ? -6.105 -23.25 3.453 1 95.5 62 MET B N 1
ATOM 1792 C CA . MET B 1 62 ? -7.156 -24.25 3.26 1 95.5 62 MET B CA 1
ATOM 1793 C C . MET B 1 62 ? -6.93 -25.031 1.97 1 95.5 62 MET B C 1
ATOM 1795 O O . MET B 1 62 ? -7.066 -26.25 1.948 1 95.5 62 MET B O 1
ATOM 1799 N N . ILE B 1 63 ? -6.602 -24.344 0.957 1 94.69 63 ILE B N 1
ATOM 1800 C CA . ILE B 1 63 ? -6.344 -24.969 -0.34 1 94.69 63 ILE B CA 1
ATOM 1801 C C . ILE B 1 63 ? -5.18 -25.938 -0.227 1 94.69 63 ILE B C 1
ATOM 1803 O O . ILE B 1 63 ? -5.25 -27.062 -0.733 1 94.69 63 ILE B O 1
ATOM 1807 N N . ASN B 1 64 ? -4.156 -25.5 0.421 1 92.38 64 ASN B N 1
ATOM 1808 C CA . ASN B 1 64 ? -2.984 -26.359 0.592 1 92.38 64 ASN B CA 1
ATOM 1809 C C . ASN B 1 64 ? -3.32 -27.625 1.381 1 92.38 64 ASN B C 1
ATOM 1811 O O . ASN B 1 64 ? -2.824 -28.703 1.066 1 92.38 64 ASN B O 1
ATOM 1815 N N . THR B 1 65 ? -4.102 -27.531 2.324 1 95.31 65 THR B N 1
ATOM 1816 C CA . THR B 1 65 ? -4.543 -28.688 3.098 1 95.31 65 THR B CA 1
ATOM 1817 C C . THR B 1 65 ? -5.328 -29.656 2.219 1 95.31 65 THR B C 1
ATOM 1819 O O . THR B 1 65 ? -5.102 -30.875 2.27 1 95.31 65 THR B O 1
ATOM 1822 N N . LYS B 1 66 ? -6.195 -29.109 1.428 1 92.62 66 LYS B N 1
ATOM 1823 C CA . LYS B 1 66 ? -7.008 -29.938 0.543 1 92.62 66 LYS B CA 1
ATOM 1824 C C . LYS B 1 66 ? -6.145 -30.625 -0.521 1 92.62 66 LYS B C 1
ATOM 1826 O O . LYS B 1 66 ? -6.387 -31.766 -0.883 1 92.62 66 LYS B O 1
ATOM 1831 N N . LEU B 1 67 ? -5.23 -29.859 -1.01 1 92 67 LEU B N 1
ATOM 1832 C CA . LEU B 1 67 ? -4.312 -30.422 -1.993 1 92 67 LEU B CA 1
ATOM 1833 C C . LEU B 1 67 ? -3.523 -31.594 -1.394 1 92 67 LEU B C 1
ATOM 1835 O O . LEU B 1 67 ? -3.326 -32.625 -2.045 1 92 67 LEU B O 1
ATOM 1839 N N . LEU B 1 68 ? -3.076 -31.5 -0.189 1 91.94 68 LEU B N 1
ATOM 1840 C CA . LEU B 1 68 ? -2.352 -32.562 0.514 1 91.94 68 LEU B CA 1
ATOM 1841 C C . LEU B 1 68 ? -3.24 -33.781 0.724 1 91.94 68 LEU B C 1
ATOM 1843 O O . LEU B 1 68 ? -2.793 -34.906 0.54 1 91.94 68 LEU B O 1
ATOM 1847 N N . MET B 1 69 ? -4.445 -33.562 1.043 1 90.31 69 MET B N 1
ATOM 1848 C CA . MET B 1 69 ? -5.391 -34.656 1.26 1 90.31 69 MET B CA 1
ATOM 1849 C C . MET B 1 69 ? -5.652 -35.406 -0.037 1 90.31 69 MET B C 1
ATOM 1851 O O . MET B 1 69 ? -5.707 -36.656 -0.041 1 90.31 69 MET B O 1
ATOM 1855 N N . GLU B 1 70 ? -5.812 -34.625 -1.105 1 86.69 70 GLU B N 1
ATOM 1856 C CA . GLU B 1 70 ? -6.027 -35.25 -2.414 1 86.69 70 GLU B CA 1
ATOM 1857 C C . GLU B 1 70 ? -4.836 -36.094 -2.826 1 86.69 70 GLU B C 1
ATOM 1859 O O . GLU B 1 70 ? -5.008 -37.188 -3.363 1 86.69 70 GLU B O 1
ATOM 1864 N N . ASN B 1 71 ? -3.676 -35.625 -2.615 1 85.75 71 ASN B N 1
ATOM 1865 C CA . ASN B 1 71 ? -2.463 -36.375 -2.936 1 85.75 71 ASN B CA 1
ATOM 1866 C C . ASN B 1 71 ? -2.344 -37.656 -2.092 1 85.75 71 ASN B C 1
ATOM 1868 O O . ASN B 1 71 ? -1.943 -38.688 -2.594 1 85.75 71 ASN B O 1
ATOM 1872 N N . GLU B 1 72 ? -2.65 -37.594 -0.879 1 86.44 72 GLU B N 1
ATOM 1873 C CA . GLU B 1 72 ? -2.615 -38.75 0.007 1 86.44 72 GLU B CA 1
ATOM 1874 C C . GLU B 1 72 ? -3.629 -39.812 -0.426 1 86.44 72 GLU B C 1
ATOM 1876 O O . GLU B 1 72 ? -3.357 -41.031 -0.34 1 86.44 72 GLU B O 1
ATOM 1881 N N . GLN B 1 73 ? -4.711 -39.438 -0.855 1 84.44 73 GLN B N 1
ATOM 1882 C CA . GLN B 1 73 ? -5.742 -40.375 -1.319 1 84.44 73 GLN B CA 1
ATOM 1883 C C . GLN B 1 73 ? -5.289 -41.125 -2.572 1 84.44 73 GLN B C 1
ATOM 1885 O O . GLN B 1 73 ? -5.527 -42.312 -2.707 1 84.44 73 GLN B O 1
ATOM 1890 N N . VAL B 1 74 ? -4.711 -40.25 -3.482 1 79.5 74 VAL B N 1
ATOM 1891 C CA . VAL B 1 74 ? -4.203 -40.844 -4.703 1 79.5 74 VAL B CA 1
ATOM 1892 C C . VAL B 1 74 ? -3.131 -41.875 -4.355 1 79.5 74 VAL B C 1
ATOM 1894 O O . VAL B 1 74 ? -3.129 -43 -4.895 1 79.5 74 VAL B O 1
ATOM 1897 N N . LYS B 1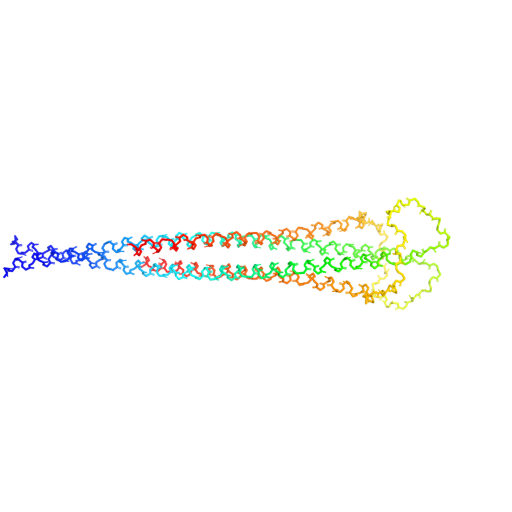 75 ? -2.246 -41.562 -3.439 1 82.38 75 LYS B N 1
ATOM 1898 C CA . LYS B 1 75 ? -1.21 -42.5 -2.998 1 82.38 75 LYS B CA 1
ATOM 1899 C C . LYS B 1 75 ? -1.823 -43.75 -2.377 1 82.38 75 LYS B C 1
ATOM 1901 O O . LYS B 1 75 ? -1.386 -44.875 -2.66 1 82.38 75 LYS B O 1
ATOM 1906 N N . TYR B 1 76 ? -2.719 -43.562 -1.556 1 80.75 76 TYR B N 1
ATOM 1907 C CA . TYR B 1 76 ? -3.402 -44.688 -0.902 1 80.75 76 TYR B CA 1
ATOM 1908 C C . TYR B 1 76 ? -4.035 -45.625 -1.929 1 80.75 76 TYR B C 1
ATOM 1910 O O . TYR B 1 76 ? -3.883 -46.844 -1.844 1 80.75 76 TYR B O 1
ATOM 1918 N N . PHE B 1 77 ? -4.645 -45 -2.914 1 80 77 PHE B N 1
ATOM 1919 C CA . PHE B 1 77 ? -5.301 -45.781 -3.955 1 80 77 PHE B CA 1
ATOM 1920 C C . PHE B 1 77 ? -4.281 -46.594 -4.742 1 80 77 PHE B C 1
ATOM 1922 O O . PHE B 1 77 ? -4.492 -47.781 -4.996 1 80 77 PHE B O 1
ATOM 1929 N N . LEU B 1 78 ? -3.209 -45.969 -5.152 1 77 78 LEU B N 1
ATOM 1930 C CA . LEU B 1 78 ? -2.172 -46.656 -5.918 1 77 78 LEU B CA 1
ATOM 1931 C C . LEU B 1 78 ? -1.567 -47.781 -5.113 1 77 78 LEU B C 1
ATOM 1933 O O . LEU B 1 78 ? -1.23 -48.844 -5.672 1 77 78 LEU B O 1
ATOM 1937 N N . SER B 1 79 ? -1.472 -47.656 -3.867 1 83.06 79 SER B N 1
ATOM 1938 C CA . SER B 1 79 ? -0.891 -48.688 -3.021 1 83.06 79 SER B CA 1
ATOM 1939 C C . SER B 1 79 ? -1.842 -49.875 -2.863 1 83.06 79 SER B C 1
ATOM 1941 O O . SER B 1 79 ? -1.411 -51 -2.557 1 83.06 79 SER B O 1
ATOM 1943 N N . THR B 1 80 ? -3.133 -49.719 -3.096 1 76.5 80 THR B N 1
ATOM 1944 C CA . THR B 1 80 ? -4.129 -50.781 -2.939 1 76.5 80 THR B CA 1
ATOM 1945 C C . THR B 1 80 ? -4.344 -51.5 -4.254 1 76.5 80 THR B C 1
ATOM 1947 O O . THR B 1 80 ? -5.027 -52.531 -4.293 1 76.5 80 THR B O 1
ATOM 1950 N N . LEU B 1 81 ? -3.768 -50.938 -5.457 1 64 81 LEU B N 1
ATOM 1951 C CA . LEU B 1 81 ? -3.891 -51.594 -6.746 1 64 81 LEU B CA 1
ATOM 1952 C C . LEU B 1 81 ? -3.152 -52.938 -6.742 1 64 81 LEU B C 1
ATOM 1954 O O . LEU B 1 81 ? -2.039 -53.031 -6.219 1 64 81 LEU B O 1
ATOM 1958 N N . PRO B 1 82 ? -3.867 -53.969 -7.191 1 61.41 82 PRO B N 1
ATOM 1959 C CA . PRO B 1 82 ? -3.209 -55.281 -7.246 1 61.41 82 PRO B CA 1
ATOM 1960 C C . PRO B 1 82 ? -1.978 -55.281 -8.148 1 61.41 82 PRO B C 1
ATOM 1962 O O . PRO B 1 82 ? -1.959 -54.594 -9.172 1 61.41 82 PRO B O 1
ATOM 1965 N N . ILE B 1 83 ? -0.775 -55.406 -7.719 1 57.09 83 ILE B N 1
ATOM 1966 C CA . ILE B 1 83 ? 0.421 -55.625 -8.523 1 57.09 83 ILE B CA 1
ATOM 1967 C C . ILE B 1 83 ? 0.106 -56.594 -9.672 1 57.09 83 ILE B C 1
ATOM 1969 O O . ILE B 1 83 ? -0.236 -57.75 -9.43 1 57.09 83 ILE B O 1
ATOM 1973 N N . ARG B 1 84 ? -0.445 -56.125 -10.812 1 55.97 84 ARG B N 1
ATOM 1974 C CA . ARG B 1 84 ? -0.651 -57 -11.953 1 55.97 84 ARG B CA 1
ATOM 1975 C C . ARG B 1 84 ? 0.64 -57.719 -12.328 1 55.97 84 ARG B C 1
ATOM 1977 O O . ARG B 1 84 ? 1.652 -57.062 -12.617 1 55.97 84 ARG B O 1
ATOM 1984 N N . ARG B 1 85 ? 0.982 -58.781 -11.852 1 53.41 85 ARG B N 1
ATOM 1985 C CA . ARG B 1 85 ? 2.043 -59.688 -12.242 1 53.41 85 ARG B CA 1
ATOM 1986 C C . ARG B 1 85 ? 1.946 -60.062 -13.719 1 53.41 85 ARG B C 1
ATOM 1988 O O . ARG B 1 85 ? 0.929 -60.594 -14.172 1 53.41 85 ARG B O 1
ATOM 1995 N N . ASP B 1 86 ? 2.445 -59.188 -14.609 1 51.34 86 ASP B N 1
ATOM 1996 C CA . ASP B 1 86 ? 2.619 -59.75 -15.938 1 51.34 86 ASP B CA 1
ATOM 1997 C C . ASP B 1 86 ? 3.316 -61.125 -15.859 1 51.34 86 ASP B C 1
ATOM 1999 O O . ASP B 1 86 ? 4.238 -61.312 -15.062 1 51.34 86 ASP B O 1
ATOM 2003 N N . PRO B 1 87 ? 2.734 -62.219 -16.422 1 52.22 87 PRO B N 1
ATOM 2004 C CA . PRO B 1 87 ? 3.416 -63.5 -16.406 1 52.22 87 PRO B CA 1
ATOM 2005 C C . PRO B 1 87 ? 4.902 -63.406 -16.734 1 52.22 87 PRO B C 1
ATOM 2007 O O . PRO B 1 87 ? 5.711 -64.188 -16.234 1 52.22 87 PRO B O 1
ATOM 2010 N N . GLU B 1 88 ? 5.297 -62.781 -17.922 1 50.41 88 GLU B N 1
ATOM 2011 C CA . GLU B 1 88 ? 6.641 -62.969 -18.469 1 50.41 88 GLU B CA 1
ATOM 2012 C C . GLU B 1 88 ? 7.652 -62.062 -17.734 1 50.41 88 GLU B C 1
ATOM 2014 O O . GLU B 1 88 ? 8.82 -62 -18.141 1 50.41 88 GLU B O 1
ATOM 2019 N N . SER B 1 89 ? 7.25 -60.969 -17.219 1 49.44 89 SER B N 1
ATOM 2020 C CA . SER B 1 89 ? 8.32 -60.062 -16.797 1 49.44 89 SER B CA 1
ATOM 2021 C C . SER B 1 89 ? 9.039 -60.625 -15.57 1 49.44 89 SER B C 1
ATOM 2023 O O . SER B 1 89 ? 8.406 -61.094 -14.617 1 49.44 89 SER B O 1
ATOM 2025 N N . PRO B 1 90 ? 10.328 -61 -15.711 1 45.38 90 PRO B N 1
ATOM 2026 C CA . PRO B 1 90 ? 11.102 -61.5 -14.57 1 45.38 90 PRO B CA 1
ATOM 2027 C C . PRO B 1 90 ? 10.867 -60.688 -13.305 1 45.38 90 PRO B C 1
ATOM 2029 O O . PRO B 1 90 ? 10.477 -59.5 -13.383 1 45.38 90 PRO B O 1
ATOM 2032 N N . CYS B 1 91 ? 10.391 -61.219 -12.227 1 43.12 91 CYS B N 1
ATOM 2033 C CA . CYS B 1 91 ? 10.258 -60.812 -10.836 1 43.12 91 CYS B CA 1
ATOM 2034 C C . CYS B 1 91 ? 11.398 -59.875 -10.438 1 43.12 91 CYS B C 1
ATOM 2036 O O . CYS B 1 91 ? 12.555 -60.312 -10.359 1 43.12 91 CYS B O 1
ATOM 2038 N N . VAL B 1 92 ? 11.625 -58.75 -11.117 1 40.5 92 VAL B N 1
ATOM 2039 C CA . VAL B 1 92 ? 12.602 -57.938 -10.414 1 40.5 92 VAL B CA 1
ATOM 2040 C C . VAL B 1 92 ? 12.32 -57.969 -8.914 1 40.5 92 VAL B C 1
ATOM 2042 O O . VAL B 1 92 ? 11.266 -57.531 -8.461 1 40.5 92 VAL B O 1
ATOM 2045 N N . GLU B 1 93 ? 12.656 -59.062 -8.242 1 38.72 93 GLU B N 1
ATOM 2046 C CA . GLU B 1 93 ? 12.672 -59.438 -6.836 1 38.72 93 GLU B CA 1
ATOM 2047 C C . GLU B 1 93 ? 13.047 -58.281 -5.938 1 38.72 93 GLU B C 1
ATOM 2049 O O . GLU B 1 93 ? 12.5 -58.125 -4.84 1 38.72 93 GLU B O 1
ATOM 2054 N N . ASN B 1 94 ? 14.227 -57.688 -6.234 1 36.44 94 ASN B N 1
ATOM 2055 C CA . ASN B 1 94 ? 14.945 -57.125 -5.102 1 36.44 94 ASN B CA 1
ATOM 2056 C C . ASN B 1 94 ? 14.391 -55.75 -4.727 1 36.44 94 ASN B C 1
ATOM 2058 O O . ASN B 1 94 ? 15.133 -54.781 -4.656 1 36.44 94 ASN B O 1
ATOM 2062 N N . LEU B 1 95 ? 13.398 -55.219 -5.348 1 38.31 95 LEU B N 1
ATOM 2063 C CA . LEU B 1 95 ? 13.172 -53.906 -4.73 1 38.31 95 LEU B CA 1
ATOM 2064 C C . LEU B 1 95 ? 12.867 -54.062 -3.242 1 38.31 95 LEU B C 1
ATOM 2066 O O . LEU B 1 95 ? 12.055 -54.906 -2.852 1 38.31 95 LEU B O 1
ATOM 2070 N N . PRO B 1 96 ? 13.797 -53.844 -2.311 1 38.34 96 PRO B N 1
ATOM 2071 C CA . PRO B 1 96 ? 13.539 -53.875 -0.868 1 38.34 96 PRO B CA 1
ATOM 2072 C C . PRO B 1 96 ? 12.125 -53.438 -0.502 1 38.34 96 PRO B C 1
ATOM 2074 O O . PRO B 1 96 ? 11.688 -52.344 -0.926 1 38.34 96 PRO B O 1
ATOM 2077 N N . CYS B 1 97 ? 11.172 -54.375 -0.403 1 37.12 97 CYS B N 1
ATOM 2078 C CA . CYS B 1 97 ? 9.836 -54.281 0.177 1 37.12 97 CYS B CA 1
ATOM 2079 C C . CYS B 1 97 ? 9.875 -53.438 1.461 1 37.12 97 CYS B C 1
ATOM 2081 O O . CYS B 1 97 ? 10.656 -53.75 2.369 1 37.12 97 CYS B O 1
ATOM 2083 N N . ILE B 1 98 ? 9.859 -52.188 1.447 1 35.62 98 ILE B N 1
ATOM 2084 C CA . ILE B 1 98 ? 9.469 -51.594 2.717 1 35.62 98 ILE B CA 1
ATOM 2085 C C . ILE B 1 98 ? 8.508 -52.5 3.453 1 35.62 98 ILE B C 1
ATOM 2087 O O . ILE B 1 98 ? 7.578 -53.062 2.855 1 35.62 98 ILE B O 1
ATOM 2091 N N . GLY B 1 99 ? 8.953 -53.219 4.535 1 36.09 99 GLY B N 1
ATOM 2092 C CA . GLY B 1 99 ? 8.391 -54.062 5.57 1 36.09 99 GLY B CA 1
ATOM 2093 C C . GLY B 1 99 ? 6.934 -53.781 5.855 1 36.09 99 GLY B C 1
ATOM 2094 O O . GLY B 1 99 ? 6.574 -53.406 6.98 1 36.09 99 GLY B O 1
ATOM 2095 N N . LEU B 1 100 ? 6.18 -53.094 5.062 1 35.19 100 LEU B N 1
ATOM 2096 C CA . LEU B 1 100 ? 4.797 -53.094 5.531 1 35.19 100 LEU B CA 1
ATOM 2097 C C . LEU B 1 100 ? 4.273 -54.5 5.707 1 35.19 100 LEU B C 1
ATOM 2099 O O . LEU B 1 100 ? 4.488 -55.344 4.848 1 35.19 100 LEU B O 1
ATOM 2103 N N . ASN B 1 101 ? 4.273 -55 7.039 1 37.03 101 ASN B N 1
ATOM 2104 C CA . ASN B 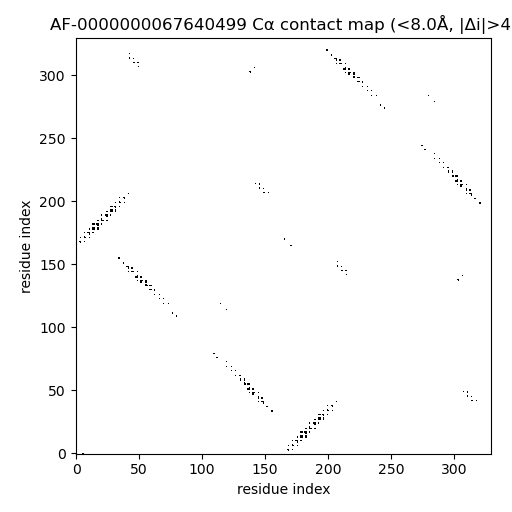1 101 ? 3.725 -56.25 7.551 1 37.03 101 ASN B CA 1
ATOM 2105 C C . ASN B 1 101 ? 2.465 -56.656 6.793 1 37.03 101 ASN B C 1
ATOM 2107 O O . ASN B 1 101 ? 1.59 -55.812 6.535 1 37.03 101 ASN B O 1
ATOM 2111 N N . ARG B 1 102 ? 2.553 -57.625 5.945 1 40.5 102 ARG B N 1
ATOM 2112 C CA . ARG B 1 102 ? 1.567 -58.375 5.16 1 40.5 102 ARG B CA 1
ATOM 2113 C C . ARG B 1 102 ? 0.299 -58.625 5.973 1 40.5 102 ARG B C 1
ATOM 2115 O O . ARG B 1 102 ? -0.672 -59.188 5.457 1 40.5 102 ARG B O 1
ATOM 2122 N N . LYS B 1 103 ? 0.441 -58.688 7.258 1 40.41 103 LYS B N 1
ATOM 2123 C CA . LYS B 1 103 ? -0.652 -59.312 7.984 1 40.41 103 LYS B CA 1
ATOM 2124 C C . LYS B 1 103 ? -1.986 -58.625 7.668 1 40.41 103 LYS B C 1
ATOM 2126 O O . LYS B 1 103 ? -3.004 -59.312 7.504 1 40.41 103 LYS B O 1
ATOM 2131 N N . TYR B 1 104 ? -2.232 -57.344 8.156 1 34.53 104 TYR B N 1
ATOM 2132 C CA . TYR B 1 104 ? -3.6 -56.844 8.273 1 34.53 104 TYR B CA 1
ATOM 2133 C C . TYR B 1 104 ? -4.16 -56.469 6.914 1 34.53 104 TYR B C 1
ATOM 2135 O O . TYR B 1 104 ? -4.047 -55.312 6.508 1 34.53 104 TYR B O 1
ATOM 2143 N N . ILE B 1 105 ? -3.885 -57.25 5.883 1 37.22 105 ILE B N 1
ATOM 2144 C CA . ILE B 1 105 ? -4.555 -56.875 4.641 1 37.22 105 ILE B CA 1
ATOM 2145 C C . ILE B 1 105 ? -6.07 -56.906 4.84 1 37.22 105 ILE B C 1
ATOM 2147 O O . ILE B 1 105 ? -6.652 -58 4.969 1 37.22 105 ILE B O 1
ATOM 2151 N N . PRO B 1 106 ? -6.703 -56 5.645 1 37.78 106 PRO B N 1
ATOM 2152 C CA . PRO B 1 106 ? -8.164 -56.125 5.695 1 37.78 106 PRO B CA 1
ATOM 2153 C C . PRO B 1 106 ? -8.797 -56.219 4.309 1 37.78 106 PRO B C 1
ATOM 2155 O O . PRO B 1 106 ? -8.234 -55.719 3.328 1 37.78 106 PRO B O 1
ATOM 2158 N N . GLN B 1 107 ? -9.469 -57.312 3.982 1 41.38 107 GLN B N 1
ATOM 2159 C CA . GLN B 1 107 ? -10.414 -57.562 2.898 1 41.38 107 GLN B CA 1
ATOM 2160 C C . GLN B 1 107 ? -11.336 -56.375 2.688 1 41.38 107 GLN B C 1
ATOM 2162 O O . GLN B 1 107 ? -12.5 -56.406 3.092 1 41.38 107 GLN B O 1
ATOM 2167 N N . MET B 1 108 ? -10.977 -55.25 3.221 1 38 108 MET B N 1
ATOM 2168 C CA . MET B 1 108 ? -12 -54.25 2.932 1 38 108 MET B CA 1
ATOM 2169 C C . MET B 1 108 ? -12.133 -54 1.428 1 38 108 MET B C 1
ATOM 2171 O O . MET B 1 108 ? -11.133 -54 0.708 1 38 108 MET B O 1
ATOM 2175 N N . PRO B 1 109 ? -13.344 -54.344 0.817 1 42.81 109 PRO B N 1
ATOM 2176 C CA . PRO B 1 109 ? -13.57 -53.906 -0.567 1 42.81 109 PRO B CA 1
ATOM 2177 C C . PRO B 1 109 ? -12.922 -52.562 -0.893 1 42.81 109 PRO B C 1
ATOM 2179 O O . PRO B 1 109 ? -13.062 -51.625 -0.131 1 42.81 109 PRO B O 1
ATOM 2182 N N . VAL B 1 110 ? -11.773 -52.625 -1.285 1 42.44 110 VAL B N 1
ATOM 2183 C CA . VAL B 1 110 ? -11.102 -51.406 -1.772 1 42.44 110 VAL B CA 1
ATOM 2184 C C . VAL B 1 110 ? -12.086 -50.594 -2.594 1 42.44 110 VAL B C 1
ATOM 2186 O O . VAL B 1 110 ? -12.492 -50.969 -3.686 1 42.44 110 VAL B O 1
ATOM 2189 N N . ARG B 1 111 ? -13.055 -50.094 -2 1 38.97 111 ARG B N 1
ATOM 2190 C CA . ARG B 1 111 ? -13.781 -49.094 -2.793 1 38.97 111 ARG B CA 1
ATOM 2191 C C . ARG B 1 111 ? -12.82 -48.219 -3.568 1 38.97 111 ARG B C 1
ATOM 2193 O O . ARG B 1 111 ? -11.945 -47.562 -2.979 1 38.97 111 ARG B O 1
ATOM 2200 N N . ILE B 1 112 ? -12.328 -48.625 -4.699 1 42.06 112 ILE B N 1
ATOM 2201 C CA . ILE B 1 112 ? -11.711 -47.75 -5.684 1 42.06 112 ILE B CA 1
ATOM 2202 C C . ILE B 1 112 ? -12.383 -46.375 -5.641 1 42.06 112 ILE B C 1
ATOM 2204 O O . ILE B 1 112 ? -13.594 -46.25 -5.848 1 42.06 112 ILE B O 1
ATOM 2208 N N . PRO B 1 113 ? -12.094 -45.531 -4.715 1 46.12 113 PRO B N 1
ATOM 2209 C CA . PRO B 1 113 ? -12.797 -44.281 -4.977 1 46.12 113 PRO B CA 1
ATOM 2210 C C . PRO B 1 113 ? -12.922 -43.969 -6.465 1 46.12 113 PRO B C 1
ATOM 2212 O O . PRO B 1 113 ? -11.984 -44.219 -7.23 1 46.12 113 PRO B O 1
ATOM 2215 N N . THR B 1 114 ? -13.984 -44.312 -7.082 1 43.75 114 THR B N 1
ATOM 2216 C CA . THR B 1 114 ? -14.336 -43.844 -8.422 1 43.75 114 THR B CA 1
ATOM 2217 C C . THR B 1 114 ? -13.758 -42.469 -8.68 1 43.75 114 THR B C 1
ATOM 2219 O O . THR B 1 114 ? -14.484 -41.469 -8.648 1 43.75 114 THR B O 1
ATOM 2222 N N . SER B 1 115 ? -12.906 -41.906 -7.793 1 50.22 115 SER B N 1
ATOM 2223 C CA . SER B 1 115 ? -12.438 -40.656 -8.367 1 50.22 115 SER B CA 1
ATOM 2224 C C . SER B 1 115 ? -11.641 -40.875 -9.641 1 50.22 115 SER B C 1
ATOM 2226 O O . SER B 1 115 ? -10.578 -41.531 -9.609 1 50.22 115 SER B O 1
ATOM 2228 N N . ASN B 1 116 ? -12.219 -41.094 -10.766 1 54.47 116 ASN B N 1
ATOM 2229 C CA . ASN B 1 116 ? -11.594 -41.094 -12.086 1 54.47 116 ASN B CA 1
ATOM 2230 C C . ASN B 1 116 ? -10.422 -40.125 -12.156 1 54.47 116 ASN B C 1
ATOM 2232 O O . ASN B 1 116 ? -10.531 -39 -11.703 1 54.47 116 ASN B O 1
ATOM 2236 N N . PRO B 1 117 ? -9.164 -40.625 -12.266 1 58.69 117 PRO B N 1
ATOM 2237 C CA . PRO B 1 117 ? -8.031 -39.719 -12.477 1 58.69 117 PRO B CA 1
ATOM 2238 C C . PRO B 1 117 ? -8.445 -38.406 -13.094 1 58.69 117 PRO B C 1
ATOM 2240 O O . PRO B 1 117 ? -7.859 -37.344 -12.773 1 58.69 117 PRO B O 1
ATOM 2243 N N . GLN B 1 118 ? -9.453 -38.5 -13.859 1 61.34 118 GLN B N 1
ATOM 2244 C CA . GLN B 1 118 ? -9.945 -37.281 -14.477 1 61.34 118 GLN B CA 1
ATOM 2245 C C . GLN B 1 118 ? -10.531 -36.312 -13.43 1 61.34 118 GLN B C 1
ATOM 2247 O O . GLN B 1 118 ? -10.352 -35.094 -13.516 1 61.34 118 GLN B O 1
ATOM 2252 N N . THR B 1 119 ? -11.062 -37 -12.391 1 68.94 119 THR B N 1
ATOM 2253 C CA . THR B 1 119 ? -11.688 -36.219 -11.352 1 68.94 119 THR B CA 1
ATOM 2254 C C . THR B 1 119 ? -10.625 -35.594 -10.445 1 68.94 119 THR B C 1
ATOM 2256 O O . THR B 1 119 ? -10.734 -34.406 -10.07 1 68.94 119 THR B O 1
ATOM 2259 N N . SER B 1 120 ? -9.508 -36.375 -10.164 1 74.06 120 SER B N 1
ATOM 2260 C CA . SER B 1 120 ? -8.438 -35.875 -9.312 1 74.06 120 SER B CA 1
ATOM 2261 C C . SER B 1 120 ? -7.707 -34.719 -9.969 1 74.06 120 SER B C 1
ATOM 2263 O O . SER B 1 120 ? -7.406 -33.719 -9.32 1 74.06 120 SER B O 1
ATOM 2265 N N . ASN B 1 121 ? -7.566 -34.906 -11.242 1 77.69 121 ASN B N 1
ATOM 2266 C CA . ASN B 1 121 ? -6.902 -33.812 -11.969 1 77.69 121 ASN B CA 1
ATOM 2267 C C . ASN B 1 121 ? -7.77 -32.562 -12.031 1 77.69 121 ASN B C 1
ATOM 2269 O O . ASN B 1 121 ? -7.258 -31.453 -11.945 1 77.69 121 ASN B O 1
ATOM 2273 N N . ASN B 1 122 ? -8.953 -32.875 -12.164 1 82.38 122 ASN B N 1
ATOM 2274 C CA . ASN B 1 122 ? -9.891 -31.766 -12.188 1 82.38 122 ASN B CA 1
ATOM 2275 C C . ASN B 1 122 ? -9.922 -31.031 -10.844 1 82.38 122 ASN B C 1
ATOM 2277 O O . ASN B 1 122 ? -9.977 -29.797 -10.805 1 82.38 122 ASN B O 1
ATOM 2281 N N . CYS B 1 123 ? -9.891 -31.906 -9.828 1 82.88 123 CYS B N 1
ATOM 2282 C CA . CYS B 1 123 ? -9.875 -31.328 -8.492 1 82.88 123 CYS B CA 1
ATOM 2283 C C . CYS B 1 123 ? -8.617 -30.5 -8.266 1 82.88 123 CYS B C 1
ATOM 2285 O O . CYS B 1 123 ? -8.68 -29.359 -7.789 1 82.88 123 CYS B O 1
ATOM 2287 N N . LYS B 1 124 ? -7.52 -31.047 -8.602 1 85 124 LYS B N 1
ATOM 2288 C CA . LYS B 1 124 ? -6.254 -30.344 -8.445 1 85 124 LYS B CA 1
ATOM 2289 C C . LYS B 1 124 ? -6.23 -29.062 -9.281 1 85 124 LYS B C 1
ATOM 2291 O O . LYS B 1 124 ? -5.754 -28.031 -8.82 1 85 124 LYS B O 1
ATOM 2296 N N . ASN B 1 125 ? -6.73 -29.141 -10.438 1 88.12 125 ASN B N 1
ATOM 2297 C CA . ASN B 1 125 ? -6.805 -27.969 -11.289 1 88.12 125 ASN B CA 1
ATOM 2298 C C . ASN B 1 125 ? -7.668 -26.875 -10.664 1 88.12 125 ASN B C 1
ATOM 2300 O O . ASN B 1 125 ? -7.305 -25.688 -10.695 1 88.12 125 ASN B O 1
ATOM 2304 N N . TYR B 1 126 ? -8.734 -27.312 -10.219 1 91.31 126 TYR B N 1
ATOM 2305 C CA . TYR B 1 126 ? -9.633 -26.375 -9.562 1 91.31 126 TYR B CA 1
ATOM 2306 C C . TYR B 1 126 ? -8.938 -25.672 -8.391 1 91.31 126 TYR B C 1
ATOM 2308 O O . TYR B 1 126 ? -9.023 -24.453 -8.242 1 91.31 126 TYR B O 1
ATOM 2316 N N . LEU B 1 127 ? -8.281 -26.344 -7.516 1 91.75 127 LEU B N 1
ATOM 2317 C CA . LEU B 1 127 ? -7.602 -25.797 -6.348 1 91.75 127 LEU B CA 1
ATOM 2318 C C . LEU B 1 127 ? -6.477 -24.859 -6.766 1 91.75 127 LEU B C 1
ATOM 2320 O O . LEU B 1 127 ? -6.262 -23.828 -6.137 1 91.75 127 LEU B O 1
ATOM 2324 N N . THR B 1 128 ? -5.797 -25.234 -7.816 1 90.88 128 THR B N 1
ATOM 2325 C CA . THR B 1 128 ? -4.75 -24.375 -8.344 1 90.88 128 THR B CA 1
ATOM 2326 C C . THR B 1 128 ? -5.34 -23.047 -8.836 1 90.88 128 THR B C 1
ATOM 2328 O O . THR B 1 128 ? -4.762 -21.984 -8.625 1 90.88 128 THR B O 1
ATOM 2331 N N . GLU B 1 129 ? -6.445 -23.219 -9.516 1 92.12 129 GLU B N 1
ATOM 2332 C CA . GLU B 1 129 ? -7.117 -22.016 -9.992 1 92.12 129 GLU B CA 1
ATOM 2333 C C . GLU B 1 129 ? -7.551 -21.125 -8.828 1 92.12 129 GLU B C 1
ATOM 2335 O O . GLU B 1 129 ? -7.461 -19.891 -8.906 1 92.12 129 GLU B O 1
ATOM 2340 N N . MET B 1 130 ? -8.008 -21.656 -7.801 1 93.5 130 MET B N 1
ATOM 2341 C CA . MET B 1 130 ? -8.422 -20.906 -6.617 1 93.5 130 MET B CA 1
ATOM 2342 C C . MET B 1 130 ? -7.23 -20.188 -5.992 1 93.5 130 MET B C 1
ATOM 2344 O O . MET B 1 130 ? -7.363 -19.047 -5.531 1 93.5 130 MET B O 1
ATOM 2348 N N . GLU B 1 131 ? -6.141 -20.859 -5.949 1 94.06 131 GLU B N 1
ATOM 2349 C CA . GLU B 1 131 ? -4.938 -20.234 -5.414 1 94.06 131 GLU B CA 1
ATOM 2350 C C . GLU B 1 131 ? -4.531 -19.016 -6.246 1 94.06 131 GLU B C 1
ATOM 2352 O O . GLU B 1 131 ? -4.164 -17.984 -5.699 1 94.06 131 GLU B O 1
ATOM 2357 N N . LEU B 1 132 ? -4.633 -19.188 -7.508 1 93.12 132 LEU B N 1
ATOM 2358 C CA . LEU B 1 132 ? -4.312 -18.094 -8.422 1 93.12 132 LEU B CA 1
ATOM 2359 C C . LEU B 1 132 ? -5.25 -16.906 -8.195 1 93.12 132 LEU B C 1
ATOM 2361 O O . LEU B 1 132 ? -4.816 -15.758 -8.227 1 93.12 132 LEU B O 1
ATOM 2365 N N . ASP B 1 133 ? -6.461 -17.266 -7.988 1 95.25 133 ASP B N 1
ATOM 2366 C CA . ASP B 1 133 ? -7.445 -16.219 -7.727 1 95.25 133 ASP B CA 1
ATOM 2367 C C . ASP B 1 133 ? -7.082 -15.422 -6.477 1 95.25 133 ASP B C 1
ATOM 2369 O O . ASP B 1 133 ? -7.254 -14.203 -6.441 1 95.25 133 ASP B O 1
ATOM 2373 N N . CYS B 1 134 ? -6.598 -16.062 -5.488 1 95.31 134 CYS B N 1
ATOM 2374 C CA . CYS B 1 134 ? -6.184 -15.398 -4.258 1 95.31 134 CYS B CA 1
ATOM 2375 C C . CYS B 1 134 ? -5.047 -14.422 -4.531 1 95.31 134 CYS B C 1
ATOM 2377 O O . CYS B 1 134 ? -5.082 -13.273 -4.074 1 95.31 134 CYS B O 1
ATOM 2379 N N . VAL B 1 135 ? -4.117 -14.867 -5.238 1 94.25 135 VAL B N 1
ATOM 2380 C CA . VAL B 1 135 ? -2.963 -14.039 -5.574 1 94.25 135 VAL B CA 1
ATOM 2381 C C . VAL B 1 135 ? -3.416 -12.828 -6.387 1 94.25 135 VAL B C 1
ATOM 2383 O O . VAL B 1 135 ? -2.982 -11.703 -6.133 1 94.25 135 VAL B O 1
ATOM 2386 N N . GLU B 1 136 ? -4.281 -13.062 -7.32 1 95.62 136 GLU B N 1
ATOM 2387 C CA . GLU B 1 136 ? -4.777 -11.984 -8.172 1 95.62 136 GLU B CA 1
ATOM 2388 C C . GLU B 1 136 ? -5.52 -10.93 -7.359 1 95.62 136 GLU B C 1
ATOM 2390 O O . GLU B 1 136 ? -5.414 -9.734 -7.641 1 95.62 136 GLU B O 1
ATOM 2395 N N . GLN B 1 137 ? -6.191 -11.352 -6.391 1 96.69 137 GLN B N 1
ATOM 2396 C CA . GLN B 1 137 ? -6.906 -10.414 -5.531 1 96.69 137 GLN B CA 1
ATOM 2397 C C . GLN B 1 137 ? -5.938 -9.5 -4.789 1 96.69 137 GLN B C 1
ATOM 2399 O O . GLN B 1 137 ? -6.18 -8.297 -4.664 1 96.69 137 GLN B O 1
ATOM 2404 N N . ILE B 1 138 ? -4.938 -10.109 -4.332 1 97.12 138 ILE B N 1
ATOM 2405 C CA . ILE B 1 138 ? -3.939 -9.328 -3.611 1 97.12 138 ILE B CA 1
ATOM 2406 C C . ILE B 1 138 ? -3.318 -8.297 -4.551 1 97.12 138 ILE B C 1
ATOM 2408 O O . ILE B 1 138 ? -3.193 -7.121 -4.195 1 97.12 138 ILE B O 1
ATOM 2412 N N . ILE B 1 139 ? -3.004 -8.727 -5.738 1 96.88 139 ILE B N 1
ATOM 2413 C CA . ILE B 1 139 ? -2.352 -7.848 -6.703 1 96.88 139 ILE B CA 1
ATOM 2414 C C . ILE B 1 139 ? -3.301 -6.723 -7.105 1 96.88 139 ILE B C 1
ATOM 2416 O O . ILE B 1 139 ? -2.896 -5.559 -7.184 1 96.88 139 ILE B O 1
ATOM 2420 N N . ARG B 1 140 ? -4.523 -7.078 -7.309 1 97 140 ARG B N 1
ATOM 2421 C CA . ARG B 1 140 ? -5.523 -6.082 -7.676 1 97 140 ARG B CA 1
ATOM 2422 C C . ARG B 1 140 ? -5.676 -5.027 -6.582 1 97 140 ARG B C 1
ATOM 2424 O O . ARG B 1 140 ? -5.699 -3.83 -6.863 1 97 140 ARG B O 1
ATOM 2431 N N . GLU B 1 141 ? -5.785 -5.52 -5.387 1 97.62 141 GLU B N 1
ATOM 2432 C CA . GLU B 1 141 ? -5.926 -4.598 -4.262 1 97.62 141 GLU B CA 1
ATOM 2433 C C . GLU B 1 141 ? -4.688 -3.719 -4.109 1 97.62 141 GLU B C 1
ATOM 2435 O O . GLU B 1 141 ? -4.797 -2.535 -3.787 1 97.62 141 GLU B O 1
ATOM 2440 N N . THR B 1 142 ? -3.572 -4.277 -4.34 1 98.06 142 THR B N 1
ATOM 2441 C CA . THR B 1 142 ? -2.314 -3.545 -4.258 1 98.06 142 THR B CA 1
ATOM 2442 C C . THR B 1 142 ? -2.25 -2.457 -5.324 1 98.06 142 THR B C 1
ATOM 2444 O O . THR B 1 142 ? -1.887 -1.315 -5.035 1 98.06 142 THR B O 1
ATOM 2447 N N . LYS B 1 143 ? -2.654 -2.783 -6.535 1 97.31 143 LYS B N 1
ATOM 2448 C CA . LYS B 1 143 ? -2.684 -1.808 -7.621 1 97.31 143 LYS B CA 1
ATOM 2449 C C . LYS B 1 143 ? -3.652 -0.67 -7.312 1 97.31 143 LYS B C 1
ATOM 2451 O O . LYS B 1 143 ? -3.363 0.493 -7.598 1 97.31 143 LYS B O 1
ATOM 2456 N N . ARG B 1 144 ? -4.75 -1.002 -6.758 1 97.81 144 ARG B N 1
ATOM 2457 C CA . ARG B 1 144 ? -5.738 -0 -6.375 1 97.81 144 ARG B CA 1
ATOM 2458 C C . ARG B 1 144 ? -5.168 0.958 -5.332 1 97.81 144 ARG B C 1
ATOM 2460 O O . ARG B 1 144 ? -5.355 2.172 -5.43 1 97.81 144 ARG B O 1
ATOM 2467 N N . THR B 1 145 ? -4.5 0.376 -4.414 1 98.06 145 THR B N 1
ATOM 2468 C CA . THR B 1 145 ? -3.914 1.187 -3.354 1 98.06 145 THR B CA 1
ATOM 2469 C C . THR B 1 145 ? -2.867 2.143 -3.916 1 98.06 145 THR B C 1
ATOM 2471 O O . THR B 1 145 ? -2.818 3.312 -3.535 1 98.06 145 THR B O 1
ATOM 2474 N N . VAL B 1 146 ? -2.031 1.695 -4.801 1 97.94 146 VAL B N 1
ATOM 2475 C CA . VAL B 1 146 ? -1.021 2.535 -5.438 1 97.94 146 VAL B CA 1
ATOM 2476 C C . VAL B 1 146 ? -1.697 3.697 -6.16 1 97.94 146 VAL B C 1
ATOM 2478 O O . VAL B 1 146 ? -1.282 4.852 -6.016 1 97.94 146 VAL B O 1
ATOM 2481 N N . ALA B 1 147 ? -2.754 3.41 -6.836 1 98 147 ALA B N 1
ATOM 2482 C CA . ALA B 1 147 ? -3.465 4.441 -7.59 1 98 147 ALA B CA 1
ATOM 2483 C C . ALA B 1 147 ? -4.098 5.465 -6.652 1 98 147 ALA B C 1
ATOM 2485 O O . ALA B 1 147 ? -4.066 6.668 -6.926 1 98 147 ALA B O 1
ATOM 2486 N N . VAL B 1 148 ? -4.672 5.008 -5.59 1 98 148 VAL B N 1
ATOM 2487 C CA . VAL B 1 148 ? -5.336 5.871 -4.621 1 98 148 VAL B CA 1
ATOM 2488 C C . VAL B 1 148 ? -4.32 6.832 -4.004 1 98 148 VAL B C 1
ATOM 2490 O O . VAL B 1 148 ? -4.574 8.031 -3.902 1 98 148 VAL B O 1
ATOM 2493 N N . LEU B 1 149 ? -3.154 6.371 -3.594 1 98.06 149 LEU B N 1
ATOM 2494 C CA . LEU B 1 149 ? -2.154 7.223 -2.955 1 98.06 149 LEU B CA 1
ATOM 2495 C C . LEU B 1 149 ? -1.55 8.195 -3.959 1 98.06 149 LEU B C 1
ATOM 2497 O O . LEU B 1 149 ? -1.24 9.336 -3.611 1 98.06 149 LEU B O 1
ATOM 2501 N N . ASP B 1 150 ? -1.419 7.727 -5.207 1 96.75 150 ASP B N 1
ATOM 2502 C CA . ASP B 1 150 ? -0.951 8.625 -6.258 1 96.75 150 ASP B CA 1
ATOM 2503 C C . ASP B 1 150 ? -1.914 9.797 -6.449 1 96.75 150 ASP B C 1
ATOM 2505 O O . ASP B 1 150 ? -1.485 10.945 -6.594 1 96.75 150 ASP B O 1
ATOM 2509 N N . THR B 1 151 ? -3.141 9.508 -6.441 1 97.38 151 THR B N 1
ATOM 2510 C CA . THR B 1 151 ? -4.156 10.539 -6.59 1 97.38 151 THR B CA 1
ATOM 2511 C C . THR B 1 151 ? -4.105 11.516 -5.418 1 97.38 151 THR B C 1
ATOM 2513 O O . THR B 1 151 ? -4.18 12.734 -5.609 1 97.38 151 THR B O 1
ATOM 2516 N N . CYS B 1 152 ? -3.951 10.977 -4.207 1 96.56 152 CYS B N 1
ATOM 2517 C CA . CYS B 1 152 ? -3.85 11.805 -3.014 1 96.56 152 CYS B CA 1
ATOM 2518 C C . CYS B 1 152 ? -2.645 12.734 -3.096 1 96.56 152 CYS B C 1
ATOM 2520 O O . CYS B 1 152 ? -2.74 13.914 -2.744 1 96.56 152 CYS B O 1
ATOM 2522 N N . SER B 1 153 ? -1.578 12.219 -3.547 1 96.75 153 SER B N 1
ATOM 2523 C CA . SER B 1 153 ? -0.353 13 -3.678 1 96.75 153 SER B CA 1
ATOM 2524 C C . SER B 1 153 ? -0.529 14.141 -4.668 1 96.75 153 SER B C 1
ATOM 2526 O O . SER B 1 153 ? -0.081 15.266 -4.418 1 96.75 153 SER B O 1
ATOM 2528 N N . ARG B 1 154 ? -1.21 13.969 -5.703 1 95.94 154 ARG B N 1
ATOM 2529 C CA . ARG B 1 154 ? -1.441 14.992 -6.719 1 95.94 154 ARG B CA 1
ATOM 2530 C C . ARG B 1 154 ? -2.35 16.094 -6.188 1 95.94 154 ARG B C 1
ATOM 2532 O O . ARG B 1 154 ? -2.121 17.281 -6.457 1 95.94 154 ARG B O 1
ATOM 2539 N N . LEU B 1 155 ? -3.293 15.664 -5.445 1 94.62 155 LEU B N 1
ATOM 2540 C CA . LEU B 1 155 ? -4.207 16.641 -4.859 1 94.62 155 LEU B CA 1
ATOM 2541 C C . LEU B 1 155 ? -3.475 17.547 -3.879 1 94.62 155 LEU B C 1
ATOM 2543 O O . LEU B 1 155 ? -3.652 18.766 -3.908 1 94.62 155 LEU B O 1
ATOM 2547 N N . LEU B 1 156 ? -2.59 16.984 -3.133 1 95.75 156 LEU B N 1
ATOM 2548 C CA . LEU B 1 156 ? -1.849 17.75 -2.146 1 95.75 156 LEU B CA 1
ATOM 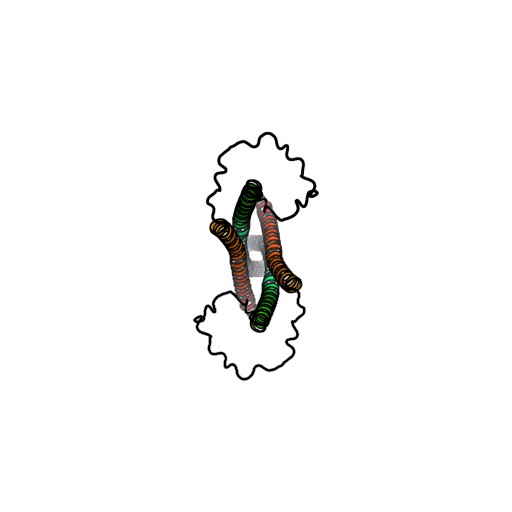2549 C C . LEU B 1 156 ? -0.84 18.672 -2.824 1 95.75 156 LEU B C 1
ATOM 2551 O O . LEU B 1 156 ? -0.63 19.812 -2.381 1 95.75 156 LEU B O 1
ATOM 2555 N N . SER B 1 157 ? -0.259 18.188 -3.887 1 93.06 157 SER B N 1
ATOM 2556 C CA . SER B 1 157 ? 0.709 19 -4.621 1 93.06 157 SER B CA 1
ATOM 2557 C C . SER B 1 157 ? 0.039 20.203 -5.285 1 93.06 157 SER B C 1
ATOM 2559 O O . SER B 1 157 ? 0.619 21.281 -5.348 1 93.06 157 SER B O 1
ATOM 2561 N N . SER B 1 158 ? -1.096 20.031 -5.723 1 90.56 158 SER B N 1
ATOM 2562 C CA . SER B 1 158 ? -1.844 21.094 -6.367 1 90.56 158 SER B CA 1
ATOM 2563 C C . SER B 1 158 ? -2.234 22.188 -5.363 1 90.56 158 SER B C 1
ATOM 2565 O O . SER B 1 158 ? -2.207 23.375 -5.684 1 90.56 158 SER B O 1
ATOM 2567 N N . LEU B 1 159 ? -2.479 21.766 -4.188 1 87.44 159 LEU B N 1
ATOM 2568 C CA . LEU B 1 159 ? -2.85 22.703 -3.133 1 87.44 159 LEU B CA 1
ATOM 2569 C C . LEU B 1 159 ? -1.647 23.547 -2.703 1 87.44 159 LEU B C 1
ATOM 2571 O O . LEU B 1 159 ? -1.785 24.734 -2.414 1 87.44 159 LEU B O 1
ATOM 2575 N N . GLU B 1 160 ? -0.475 22.922 -2.723 1 83.94 160 GLU B N 1
ATOM 2576 C CA . GLU B 1 160 ? 0.741 23.625 -2.326 1 83.94 160 GLU B CA 1
ATOM 2577 C C . GLU B 1 160 ? 1.139 24.672 -3.365 1 83.94 160 GLU B C 1
ATOM 2579 O O . GLU B 1 16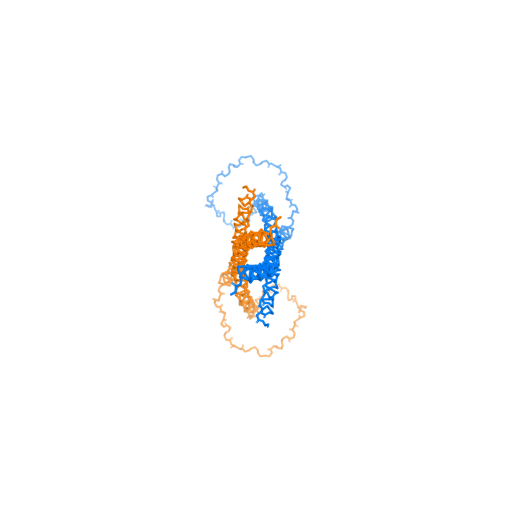0 ? 1.645 25.734 -3.018 1 83.94 160 GLU B O 1
ATOM 2584 N N . SER B 1 161 ? 0.858 24.359 -4.559 1 81.75 161 SER B N 1
ATOM 2585 C CA . SER B 1 161 ? 1.219 25.266 -5.645 1 81.75 161 SER B CA 1
ATOM 2586 C C . SER B 1 161 ? 0.294 26.469 -5.684 1 81.75 161 SER B C 1
ATOM 2588 O O . SER B 1 161 ? 0.742 27.594 -5.934 1 81.75 161 SER B O 1
ATOM 2590 N N . THR B 1 162 ? -0.966 26.281 -5.328 1 72.81 162 THR B N 1
ATOM 2591 C CA . THR B 1 162 ? -1.919 27.391 -5.352 1 72.81 162 THR B CA 1
ATOM 2592 C C . THR B 1 162 ? -1.716 28.297 -4.145 1 72.81 162 THR B C 1
ATOM 2594 O O . THR B 1 162 ? -1.989 29.5 -4.219 1 72.81 162 THR B O 1
ATOM 2597 N N . ALA B 1 163 ? -1.21 27.922 -3.088 1 67.12 163 ALA B N 1
ATOM 2598 C CA . ALA B 1 163 ? -0.978 28.734 -1.9 1 67.12 163 ALA B CA 1
ATOM 2599 C C . ALA B 1 163 ? 0.234 29.641 -2.09 1 67.12 163 ALA B C 1
ATOM 2601 O O . ALA B 1 163 ? 0.337 30.703 -1.447 1 67.12 163 ALA B O 1
ATOM 2602 N N . LEU B 1 164 ? 1.183 29.359 -2.98 1 60.69 164 LEU B N 1
ATOM 2603 C CA . LEU B 1 164 ? 2.367 30.172 -3.244 1 60.69 164 LEU B CA 1
ATOM 2604 C C . LEU B 1 164 ? 2.07 31.25 -4.293 1 60.69 164 LEU B C 1
ATOM 2606 O O . LEU B 1 164 ? 2.824 32.219 -4.43 1 60.69 164 LEU B O 1
ATOM 2610 N N . GLU B 1 165 ? 1.037 31.203 -4.926 1 54.41 165 GLU B N 1
ATOM 2611 C CA . GLU B 1 165 ? 0.663 32.25 -5.852 1 54.41 165 GLU B CA 1
ATOM 2612 C C . GLU B 1 165 ? -0.26 33.281 -5.184 1 54.41 165 GLU B C 1
ATOM 2614 O O . GLU B 1 165 ? 0.161 34.406 -4.863 1 54.41 165 GLU B O 1
#

pLDDT: mean 81.32, std 21.54, range [34.47, 98.38]

Foldseek 3Di:
DPPVVVVVVVVVVVVVVVVVVVVVVVVVVVLVVLVVVLVVLLVVLVVVLVVLVVVLVVLLVVLVVVLVVLVVVVVVLVVLPDPPPPPPDPPPPPPPPPPPPPPPPPPPPSVSVPCDPVNSVVSNVVSVVSNVVSVVSSVVSVVVSVVSSVVSVVVSVVVVVVVVD/DPPVVVVVVVVVVVVVVVVVVVVVVVVVVVLVVLVVVLVVLLVVLVVVLVVLVVVLVVLLVVLVVVLVVLVVVVVVLVVLPDPPPPPPDPPPPPPPPPPPPPPPPPPPPPVSVPCDPVNSVVSNVVSVVSNVVSVVSSVVSVVVSVVSSVVSVVVSVVVVVVVVD

Radius of gyration: 37.79 Å; Cα contacts (8 Å, |Δi|>4): 163; chains: 2; bounding box: 33×126×87 Å

Solvent-accessible surface area (backbone atoms only — not comparable to full-atom values): 18468 Å² total; per-residue (Å²): 125,55,73,58,55,52,44,51,51,50,33,51,52,34,48,48,53,28,52,55,49,51,51,52,36,52,51,49,50,50,53,32,52,51,40,52,49,48,44,50,51,50,49,52,43,40,50,51,39,50,50,44,48,53,52,33,50,54,51,44,53,53,46,51,52,51,52,51,52,51,52,50,50,52,52,53,50,62,70,68,51,75,81,79,74,61,88,80,60,76,73,80,66,76,65,81,68,74,78,71,76,73,72,82,65,70,84,58,79,72,70,67,69,82,59,48,69,66,49,53,50,48,50,52,50,50,49,51,50,52,46,49,50,38,52,49,50,42,52,52,44,48,53,50,38,44,52,52,51,52,53,47,50,51,55,52,50,53,52,56,56,61,72,76,106,125,53,73,57,55,54,44,51,53,51,34,52,49,34,48,48,53,29,52,54,49,51,51,51,37,52,52,49,51,51,53,32,52,52,41,51,50,47,44,51,51,49,49,52,43,39,50,51,40,51,50,44,48,53,53,34,51,54,50,44,52,52,45,52,52,51,53,52,52,52,52,50,50,54,52,54,50,62,71,68,51,76,81,76,72,60,86,79,59,77,74,80,67,76,64,80,69,75,78,70,76,75,74,82,65,70,84,57,80,71,71,65,68,81,59,48,69,67,49,52,51,47,50,51,50,51,49,51,51,52,47,50,49,38,52,50,50,43,51,51,43,48,52,50,40,44,52,52,50,52,52,48,50,51,56,52,52,53,52,58,56,60,73,74,107

InterPro domains:
  IPR021885 Domain of unknown function DUF3496 [PF12001] (5-108)

Organism: Macaca fascicularis (NCBI:txid9541)

Nearest PDB structures (foldseek):
  5sxa-assembly1_B  TM=4.238E-01  e=2.467E+00  Homo sapiens

Sequence (330 aa):
MTSLNKKKVELKDAECKFSEMKTAYKEVTTELEEYKEAFAIALKANNSVSKTLTKSNKKIAMINTKLLMENEQVKYFLSTLPIRRDPESPCVENLPCIGLNRKYIPQMPVRIPTSNPQTSNNCKNYLTEMELDCVEQIIRETKRTVAVLDTCSRLLSSLESTALEMTSLNKKKVELKDAECKFSEMKTAYKEVTTELEEYKEAFAIALKANNSVSKTLTKSNKKIAMINTKLLMENEQVKYFLSTLPIRRDPESPCVENLPCIGLNRKYIPQMPVRIPTSNPQTSNNCKNYLTEMELDCVEQIIRETKRTVAVLDTCSRLLSSLESTALE